Protein AF-A0A9P3PE35-F1 (afdb_monomer)

Secondary structure (DSSP, 8-state):
-HHHHHHHHHHHHHH---TT-SSHHHHHHHHHHHHHHHHT-----TT--HHHHHHHHHHHHHHHHHHHHHHHHHH--TT--PPPSS-HHHHHHHHHHHHHIIIIIIHHHHHHHHHHS-SSPPPTT------HHHHHHHHHHHHHHHHHHHHHH-TT-SSSPPP--HHHHHHHHHSHHHHHHHHHHHHT--HHHHHHH----TTHHHHHHHHHHHS-HHHHHHHHHHHHT-SSPPPHHHHHHHHHHHHHHHHSTTHHHHHHHHHHSS-----HHHHHHHHHHHHH---TTS-HHHHHHHHHHHHHHHHHTHHHHHHHHS--

Mean predicted aligned error: 8.65 Å

Sequence (320 aa):
MSELSAALSDGACLVESTSSAPDLQAVLVARLKRYYANLGSGEVAERASLEDIQLTTAREALSVVIRVQHIIGVEEKPGTDQPPLIGTRDLAELRTLLSIVFKWGVHPVFARVMLAWPEKPPLRGAPRFIDLTTTSEDYSLLSSMTSDLLHLVFPDGVQGRIPQTLITTTILEKHAIDLLKPSITLGWLPKTLVSSLGPVLDDARPLTMRFLNLLSPSHTITALGGILSSVPPPVAHVRKLCVSLLGQQLLRPQGVRGLCAAVFGQEQDETLVEKLQHVARVLMTVPANVKPEDYFANIIPKIMSLLSRGESETNKRVAA

Organism: Lyophyllum shimeji (NCBI:txid47721)

Foldseek 3Di:
DVQLVLLLVLLCLLVDAPPDDPDPQVRLQSSVVVSCVSVVDDDDDPPDDSLRSLQVSLVSLLVSLLSNLVVLLVVDDPDDPDDPPDDPVSLVSNLVSVVSNLPRHQVVLVVLLVVLDDLDDDDPDDDDPRPLPVNQVSLVRNLVSLVSLLCSQVVPALPGDGPPDSSNVSCLPPVVLSNLLSLLPQCQDDPVCCVRHHHRSVSSVSSSVSSLVPDDLLSSLLSLVCQCPDPVHDRPRSNLVSLLVLLVSCLPLCNLVSLLCNLVVDPDPDDPVVSVVVSVVSLPDHRPVDDPVRSCVRNVVSVVVVVVVVVPPVVVVVVD

Nearest PDB structures (foldseek):
  4qli-assembly1_A-2  TM=4.893E-01  e=2.665E-01  Homo sapiens
  6qds-assembly1_A-2  TM=4.463E-01  e=4.573E-01  Homo sapiens
  6byj-assembly1_A  TM=3.146E-01  e=1.759E-01  Homo sapiens
  5yqg-assembly1_B  TM=3.243E-01  e=3.873E-01  Mus musculus
  7zke-assembly1_E  TM=2.404E-01  e=7.527E-01  Thermochaetoides thermophila

In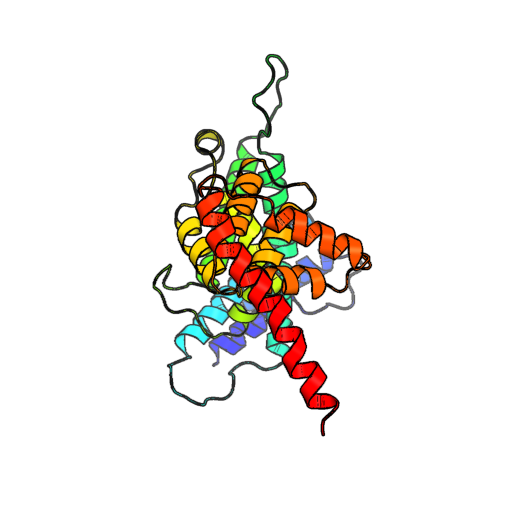terPro domains:
  IPR039600 TANGO6/Rtp1 [PTHR20959] (80-315)
  IPR057407 TANGO6, HEAT repeat [PF23565] (250-317)

Structure (mmCIF, N/CA/C/O backbone):
data_AF-A0A9P3PE35-F1
#
_entry.id   AF-A0A9P3PE35-F1
#
loop_
_atom_site.group_PDB
_atom_site.id
_atom_site.type_symbol
_atom_site.label_atom_id
_atom_site.label_alt_id
_atom_site.label_comp_id
_atom_site.label_asym_id
_atom_site.label_entity_id
_atom_site.label_seq_id
_atom_site.pdbx_PDB_ins_code
_atom_site.Cartn_x
_atom_site.Cartn_y
_atom_site.Cartn_z
_atom_site.occupancy
_atom_site.B_iso_or_equiv
_atom_site.auth_seq_id
_atom_site.auth_comp_id
_atom_site.auth_asym_id
_atom_site.auth_atom_id
_atom_site.pdbx_PDB_model_num
ATOM 1 N N . MET A 1 1 ? 5.528 -25.279 -13.215 1.00 65.75 1 MET A N 1
ATOM 2 C CA . MET A 1 1 ? 7.007 -25.162 -13.015 1.00 65.75 1 MET A CA 1
ATOM 3 C C . MET A 1 1 ? 7.768 -24.410 -14.121 1.00 65.75 1 MET A C 1
ATOM 5 O O . MET A 1 1 ? 8.415 -23.428 -13.779 1.00 65.75 1 MET A O 1
ATOM 9 N N . SER A 1 2 ? 7.740 -24.804 -15.407 1.00 82.38 2 SER A N 1
ATOM 10 C CA . SER A 1 2 ? 8.477 -24.072 -16.471 1.00 82.38 2 SER A CA 1
ATOM 11 C C . SER A 1 2 ? 8.000 -22.624 -16.640 1.00 82.38 2 SER A C 1
ATOM 13 O O . SER A 1 2 ? 8.816 -21.717 -16.770 1.00 82.38 2 SER A O 1
ATOM 15 N N . GLU A 1 3 ? 6.689 -22.398 -16.554 1.00 87.62 3 GLU A N 1
ATOM 16 C CA . GLU A 1 3 ? 6.079 -21.064 -16.644 1.00 87.62 3 GLU A CA 1
ATOM 17 C C . GLU A 1 3 ? 6.426 -20.169 -15.448 1.00 87.62 3 GLU A C 1
ATOM 19 O O . GLU A 1 3 ? 6.702 -18.986 -15.627 1.00 87.62 3 GLU A O 1
ATOM 24 N N . LEU A 1 4 ? 6.489 -20.734 -14.236 1.00 88.69 4 LEU A N 1
ATOM 25 C CA . LEU A 1 4 ? 6.918 -20.002 -13.039 1.00 88.69 4 LEU A CA 1
ATOM 26 C C . LEU A 1 4 ? 8.383 -19.569 -13.160 1.00 88.69 4 LEU A C 1
ATOM 28 O O . LEU A 1 4 ? 8.710 -18.417 -12.892 1.00 88.69 4 LEU A O 1
ATOM 32 N N . SER A 1 5 ? 9.255 -20.474 -13.614 1.00 89.69 5 SER A N 1
ATOM 33 C CA . SER A 1 5 ? 10.666 -20.157 -13.848 1.00 89.69 5 SER A CA 1
ATOM 34 C C . SER A 1 5 ? 10.841 -19.077 -14.915 1.00 89.69 5 SER A C 1
ATOM 36 O O . SER A 1 5 ? 11.712 -18.225 -14.763 1.00 89.69 5 SER A O 1
ATOM 38 N N . ALA A 1 6 ? 10.029 -19.095 -15.976 1.00 92.31 6 ALA A N 1
ATOM 39 C CA . ALA A 1 6 ? 10.037 -18.045 -16.990 1.00 92.31 6 ALA A CA 1
ATOM 40 C C . ALA A 1 6 ? 9.585 -16.701 -16.395 1.00 92.31 6 ALA A C 1
ATOM 42 O O . ALA A 1 6 ? 10.270 -15.696 -16.557 1.00 92.31 6 ALA A O 1
ATOM 43 N N . ALA A 1 7 ? 8.496 -16.695 -15.619 1.00 92.56 7 ALA A N 1
ATOM 44 C CA . ALA A 1 7 ? 7.986 -15.481 -14.992 1.00 92.56 7 ALA A CA 1
ATOM 45 C C . ALA A 1 7 ? 8.978 -14.846 -14.003 1.00 92.56 7 ALA A C 1
ATOM 47 O O . ALA A 1 7 ? 9.141 -13.627 -13.990 1.00 92.56 7 ALA A O 1
ATOM 48 N N . LEU A 1 8 ? 9.673 -15.665 -13.211 1.00 92.81 8 LEU A N 1
ATOM 49 C CA . LEU A 1 8 ? 10.736 -15.204 -12.315 1.00 92.81 8 LEU A CA 1
ATOM 50 C C . LEU A 1 8 ? 11.963 -14.715 -13.097 1.00 92.81 8 LEU A C 1
ATOM 52 O O . LEU A 1 8 ? 12.512 -13.668 -12.777 1.00 92.81 8 LEU A O 1
ATOM 56 N N . SER A 1 9 ? 12.359 -15.405 -14.170 1.00 93.12 9 SER A N 1
ATOM 57 C CA . SER A 1 9 ? 13.465 -14.953 -15.027 1.00 93.12 9 SER A CA 1
ATOM 58 C C . SER A 1 9 ? 13.186 -13.591 -15.676 1.00 93.12 9 SER A C 1
ATOM 60 O O . SER A 1 9 ? 14.104 -12.785 -15.850 1.00 93.12 9 SER A O 1
ATOM 62 N N . ASP A 1 10 ? 11.932 -13.319 -16.035 1.00 93.25 10 ASP A N 1
ATOM 63 C CA . ASP A 1 10 ? 11.518 -12.015 -16.551 1.00 93.25 10 ASP A CA 1
ATOM 64 C C . ASP A 1 10 ? 11.613 -10.936 -15.461 1.00 93.25 10 ASP A C 1
ATOM 66 O O . ASP A 1 10 ? 12.144 -9.850 -15.703 1.00 93.25 10 ASP A O 1
ATOM 70 N N . GLY A 1 11 ? 11.168 -11.247 -14.238 1.00 92.94 11 GLY A N 1
ATOM 71 C CA . GLY A 1 11 ? 11.326 -10.379 -13.068 1.00 92.94 11 GLY A CA 1
ATOM 72 C C . GLY A 1 11 ? 12.784 -10.020 -12.785 1.00 92.94 11 GLY A C 1
ATOM 73 O O . GLY A 1 11 ? 13.105 -8.846 -12.563 1.00 92.94 11 GLY A O 1
ATOM 74 N N . ALA A 1 12 ? 13.683 -10.997 -12.907 1.00 93.56 12 ALA A N 1
ATOM 75 C CA . ALA A 1 12 ? 15.097 -10.822 -12.610 1.00 93.56 12 ALA A CA 1
ATOM 76 C C . ALA A 1 12 ? 15.729 -9.786 -13.544 1.00 93.56 12 ALA A C 1
ATOM 78 O O . ALA A 1 12 ? 16.542 -8.966 -13.114 1.00 93.56 12 ALA A O 1
ATOM 79 N N . CYS A 1 13 ? 15.278 -9.730 -14.802 1.00 93.50 13 CYS A N 1
ATOM 80 C CA . CYS A 1 13 ? 15.737 -8.739 -15.775 1.00 93.50 13 CYS A CA 1
ATOM 81 C C . CYS A 1 13 ? 15.447 -7.294 -15.345 1.00 93.50 13 CYS A C 1
ATOM 83 O O . CYS A 1 13 ? 16.208 -6.393 -15.701 1.00 93.50 13 CYS A O 1
ATOM 85 N N . LEU A 1 14 ? 14.384 -7.068 -14.567 1.00 92.25 14 LEU A N 1
ATOM 86 C CA . LEU A 1 14 ? 13.994 -5.748 -14.065 1.00 92.25 14 LEU A CA 1
ATOM 87 C C . LEU A 1 14 ? 14.740 -5.352 -12.778 1.00 92.25 14 LEU A C 1
ATOM 89 O O . LEU A 1 14 ? 14.838 -4.163 -12.459 1.00 92.25 14 LEU A O 1
ATOM 93 N N . VAL A 1 15 ? 15.290 -6.324 -12.043 1.00 91.44 15 VAL A N 1
ATOM 94 C CA . VAL A 1 15 ? 15.949 -6.103 -10.744 1.00 91.44 15 VAL A CA 1
ATOM 95 C C . VAL A 1 15 ? 17.474 -6.118 -10.848 1.00 91.44 15 VAL A C 1
ATOM 97 O O . VAL A 1 15 ? 18.141 -5.336 -10.165 1.00 91.44 15 VAL A O 1
ATOM 100 N N . GLU A 1 16 ? 18.049 -6.967 -11.699 1.00 85.62 16 GLU A N 1
ATOM 101 C CA . GLU A 1 16 ? 19.493 -7.191 -11.758 1.00 85.62 16 GLU A CA 1
ATOM 102 C C . GLU A 1 16 ? 20.288 -5.920 -12.093 1.00 85.62 16 GLU A C 1
ATOM 104 O O . GLU A 1 16 ? 19.976 -5.141 -12.998 1.00 85.62 16 GLU A O 1
ATOM 109 N N . SER A 1 17 ? 21.353 -5.675 -11.331 1.00 73.81 17 SER A N 1
ATOM 110 C CA . SER A 1 17 ? 22.248 -4.536 -11.538 1.00 73.81 17 SER A CA 1
ATOM 111 C C . SER A 1 17 ? 23.195 -4.793 -12.705 1.00 73.81 17 SER A C 1
ATOM 113 O O . SER A 1 17 ? 24.051 -5.671 -12.642 1.00 73.81 17 SER A O 1
ATOM 115 N N . THR A 1 18 ? 23.095 -3.985 -13.760 1.00 67.00 18 THR A N 1
ATOM 116 C CA . THR A 1 18 ? 24.116 -3.925 -14.811 1.00 67.00 18 THR A CA 1
ATOM 117 C C . THR A 1 18 ? 25.248 -3.011 -14.344 1.00 67.00 18 THR A C 1
ATOM 119 O O . THR A 1 18 ? 25.078 -1.796 -14.265 1.00 67.00 18 THR A O 1
ATOM 122 N N . SER A 1 19 ? 26.400 -3.589 -14.007 1.00 57.88 19 SER A N 1
ATOM 123 C CA . SER A 1 19 ? 27.486 -2.962 -13.234 1.00 57.88 19 SER A CA 1
ATOM 124 C C . SER A 1 19 ? 28.330 -1.898 -13.961 1.00 57.88 19 SER A C 1
ATOM 126 O O . SER A 1 19 ? 29.471 -1.678 -13.570 1.00 57.88 19 SER A O 1
ATOM 128 N N . SER A 1 20 ? 27.838 -1.256 -15.025 1.00 63.56 20 SER A N 1
ATOM 129 C CA . SER A 1 20 ? 28.694 -0.406 -15.876 1.00 63.56 20 SER A CA 1
ATOM 130 C C . SER A 1 20 ? 28.048 0.875 -16.419 1.00 63.56 20 SER A C 1
ATOM 132 O O . SER A 1 20 ? 28.688 1.574 -17.203 1.00 63.56 20 SER A O 1
ATOM 134 N N . ALA A 1 21 ? 26.809 1.205 -16.050 1.00 71.94 21 ALA A N 1
ATOM 135 C CA . ALA A 1 21 ? 26.160 2.415 -16.557 1.00 71.94 21 ALA A CA 1
ATOM 136 C C . ALA A 1 21 ? 26.341 3.603 -15.585 1.00 71.94 21 ALA A C 1
ATOM 138 O O . ALA A 1 21 ? 26.159 3.423 -14.380 1.00 71.94 21 ALA A O 1
ATOM 139 N N . PRO A 1 22 ? 26.678 4.806 -16.088 1.00 77.88 22 PRO A N 1
ATOM 140 C CA . PRO A 1 22 ? 26.934 5.985 -15.256 1.00 77.88 22 PRO A CA 1
ATOM 141 C C . PRO A 1 22 ? 25.659 6.673 -14.737 1.00 77.88 22 PRO A C 1
ATOM 143 O O . PRO A 1 22 ? 25.753 7.503 -13.839 1.00 77.88 22 PRO A O 1
ATOM 146 N N . ASP A 1 23 ? 24.486 6.343 -15.289 1.00 88.44 23 ASP A N 1
ATOM 147 C CA . ASP A 1 23 ? 23.206 6.986 -14.975 1.00 88.44 23 ASP A CA 1
ATOM 148 C C . ASP A 1 23 ? 22.082 5.952 -14.773 1.00 88.44 23 ASP A C 1
ATOM 150 O O . ASP A 1 23 ? 22.016 4.932 -15.469 1.00 88.44 23 ASP A O 1
ATOM 154 N N . LEU A 1 24 ? 21.178 6.233 -13.829 1.00 89.44 24 LEU A N 1
ATOM 155 C CA . LEU A 1 24 ? 20.011 5.413 -13.500 1.00 89.44 24 LEU A CA 1
ATOM 156 C C . LEU A 1 24 ? 19.106 5.219 -14.719 1.00 89.44 24 LEU A C 1
ATOM 158 O O . LEU A 1 24 ? 18.609 4.114 -14.933 1.00 89.44 24 LEU A O 1
ATOM 162 N N . GLN A 1 25 ? 18.923 6.258 -15.538 1.00 91.00 25 GLN A N 1
ATOM 163 C CA . GLN A 1 25 ? 18.107 6.163 -16.747 1.00 91.00 25 GLN A CA 1
ATOM 164 C C . GLN A 1 25 ? 18.650 5.085 -17.695 1.00 91.00 25 GLN A C 1
ATOM 166 O O . GLN A 1 25 ? 17.902 4.219 -18.152 1.00 91.00 25 GLN A O 1
ATOM 171 N N . ALA A 1 26 ? 19.965 5.077 -17.927 1.00 89.62 26 ALA A N 1
ATOM 172 C CA . ALA A 1 26 ? 20.623 4.086 -18.773 1.00 89.62 26 ALA A CA 1
ATOM 173 C C . ALA A 1 26 ? 20.508 2.662 -18.201 1.00 89.62 26 ALA A C 1
ATOM 175 O O . ALA A 1 26 ? 20.268 1.719 -18.958 1.00 89.62 26 ALA A O 1
ATOM 176 N N . VAL A 1 27 ? 20.616 2.500 -16.873 1.00 91.81 27 VAL A N 1
ATOM 177 C CA . VAL A 1 27 ? 20.400 1.205 -16.199 1.00 91.81 27 VAL A CA 1
ATOM 178 C C . VAL A 1 27 ? 18.982 0.688 -16.449 1.00 91.81 27 VAL A C 1
ATOM 180 O O . VAL A 1 27 ? 18.808 -0.469 -16.829 1.00 91.81 27 VAL A O 1
ATOM 183 N N . LEU A 1 28 ? 17.962 1.528 -16.260 1.00 91.94 28 LEU A N 1
ATOM 184 C CA . LEU A 1 28 ? 16.565 1.119 -16.421 1.00 91.94 28 LEU A CA 1
ATOM 185 C C . LEU A 1 28 ? 16.215 0.799 -17.877 1.00 91.94 28 LEU A C 1
ATOM 187 O O . LEU A 1 28 ? 15.559 -0.206 -18.137 1.00 91.94 28 LEU A O 1
ATOM 191 N N . VAL A 1 29 ? 16.716 1.586 -18.833 1.00 92.94 29 VAL A N 1
ATOM 192 C CA . VAL A 1 29 ? 16.553 1.291 -20.265 1.00 92.94 29 VAL A CA 1
ATOM 193 C C . VAL A 1 29 ? 17.196 -0.049 -20.618 1.00 92.94 29 VAL A C 1
ATOM 195 O O . VAL A 1 29 ? 16.582 -0.849 -21.321 1.00 92.94 29 VAL A O 1
ATOM 198 N N . ALA A 1 30 ? 18.402 -0.333 -20.117 1.00 91.94 30 ALA A N 1
ATOM 199 C CA . ALA A 1 30 ? 19.071 -1.609 -20.364 1.00 91.94 30 ALA A CA 1
ATOM 200 C C . ALA A 1 30 ? 18.284 -2.800 -19.787 1.00 91.94 30 ALA A C 1
ATOM 202 O O . ALA A 1 30 ? 18.148 -3.828 -20.453 1.00 91.94 30 ALA A O 1
ATOM 203 N N . ARG A 1 31 ? 17.725 -2.647 -18.579 1.00 93.12 31 ARG A N 1
ATOM 204 C CA . ARG A 1 31 ? 16.860 -3.648 -17.933 1.00 93.12 31 ARG A CA 1
ATOM 205 C C . ARG A 1 31 ? 15.585 -3.909 -18.728 1.00 93.12 31 ARG A C 1
ATOM 207 O O . ARG A 1 31 ? 15.291 -5.061 -19.031 1.00 93.12 31 ARG A O 1
ATOM 214 N N . LEU A 1 32 ? 14.878 -2.853 -19.135 1.00 93.88 32 LEU A N 1
ATOM 215 C CA . LEU A 1 32 ? 13.667 -2.968 -19.953 1.00 93.88 32 LEU A CA 1
ATOM 216 C C . LEU A 1 32 ? 13.953 -3.589 -21.325 1.00 93.88 32 LEU A C 1
ATOM 218 O O . LEU A 1 32 ? 13.217 -4.471 -21.753 1.00 93.88 32 LEU A O 1
ATOM 222 N N . LYS A 1 33 ? 15.049 -3.199 -21.996 1.00 93.62 33 LYS A N 1
ATOM 223 C CA . LYS A 1 33 ? 15.456 -3.808 -23.275 1.00 93.62 33 LYS A CA 1
ATOM 224 C C . LYS A 1 33 ? 15.710 -5.312 -23.118 1.00 93.62 33 LYS A C 1
ATOM 226 O O . LYS A 1 33 ? 15.287 -6.084 -23.971 1.00 93.62 33 LYS A O 1
ATOM 231 N N . ARG A 1 34 ? 16.356 -5.742 -22.026 1.00 92.94 34 ARG A N 1
ATOM 232 C CA . ARG A 1 34 ? 16.564 -7.170 -21.725 1.00 92.94 34 ARG A CA 1
ATOM 233 C C . ARG A 1 34 ? 15.248 -7.894 -21.442 1.00 92.94 34 ARG A C 1
ATOM 235 O O . ARG A 1 34 ? 15.031 -8.974 -21.977 1.00 92.94 34 ARG A O 1
ATOM 242 N N . TYR A 1 35 ? 14.383 -7.293 -20.632 1.00 94.81 35 TYR A N 1
ATOM 243 C CA . TYR A 1 35 ? 13.064 -7.838 -20.320 1.00 94.81 35 TYR A CA 1
ATOM 244 C C . TYR A 1 35 ? 12.222 -8.047 -21.590 1.00 94.81 35 TYR A C 1
ATOM 246 O O . TYR A 1 35 ? 11.741 -9.152 -21.823 1.00 94.81 35 TYR A O 1
ATOM 254 N N . TYR A 1 36 ? 12.128 -7.047 -22.471 1.00 94.88 36 TYR A N 1
ATOM 255 C CA . TYR A 1 36 ? 11.387 -7.176 -23.731 1.00 94.88 36 TYR A CA 1
ATOM 256 C C . TYR A 1 36 ? 12.036 -8.145 -24.723 1.00 94.88 36 TYR A C 1
ATOM 258 O O . TYR A 1 36 ? 11.328 -8.854 -25.437 1.00 94.88 36 TYR A O 1
ATOM 266 N N . ALA A 1 37 ? 13.370 -8.242 -24.740 1.00 93.00 37 ALA A N 1
ATOM 267 C CA . ALA A 1 37 ? 14.062 -9.258 -25.529 1.00 93.00 37 ALA A CA 1
ATOM 268 C C . ALA A 1 37 ? 13.702 -10.682 -25.069 1.00 93.00 37 ALA A C 1
ATOM 270 O O . ALA A 1 37 ? 13.485 -11.550 -25.912 1.00 93.00 37 ALA A O 1
ATOM 271 N N . ASN A 1 38 ? 13.580 -10.909 -23.756 1.00 92.25 38 ASN A N 1
ATOM 272 C CA . ASN A 1 38 ? 13.145 -12.194 -23.205 1.00 92.25 38 ASN A CA 1
ATOM 273 C C . ASN A 1 38 ? 11.663 -12.480 -23.480 1.00 92.25 38 ASN A C 1
ATOM 275 O O . ASN A 1 38 ? 11.314 -13.605 -23.827 1.00 92.25 38 ASN A O 1
ATOM 279 N N . LEU A 1 39 ? 10.803 -11.463 -23.379 1.00 90.88 39 LEU A N 1
ATOM 280 C CA . LEU A 1 39 ? 9.370 -11.585 -23.662 1.00 90.88 39 LEU A CA 1
ATOM 281 C C . LEU A 1 39 ? 9.077 -11.756 -25.166 1.00 90.88 39 LEU A C 1
ATOM 283 O O . LEU A 1 39 ? 7.966 -12.123 -25.547 1.00 90.88 39 LEU A O 1
ATOM 287 N N . GLY A 1 40 ? 10.049 -11.446 -26.033 1.00 89.94 40 GLY A N 1
ATOM 288 C CA . GLY A 1 40 ? 9.886 -11.424 -27.488 1.00 89.94 40 GLY A CA 1
ATOM 289 C C . GLY A 1 40 ? 8.935 -10.327 -27.981 1.00 89.94 40 GLY A C 1
ATOM 290 O O . GLY A 1 40 ? 8.462 -10.388 -29.115 1.00 89.94 40 GLY A O 1
ATOM 291 N N . SER A 1 41 ? 8.611 -9.349 -27.132 1.00 87.50 41 SER A N 1
ATOM 292 C CA . SER A 1 41 ? 7.673 -8.269 -27.436 1.00 87.50 41 SER A CA 1
ATOM 293 C C . SER A 1 41 ? 7.951 -7.032 -26.582 1.00 87.50 41 SER A C 1
ATOM 295 O O . SER A 1 41 ? 8.380 -7.145 -25.435 1.00 87.50 41 SER A O 1
ATOM 297 N N . GLY A 1 42 ? 7.692 -5.855 -27.157 1.00 86.12 42 GLY A N 1
ATOM 298 C CA . GLY A 1 42 ? 7.876 -4.555 -26.513 1.00 86.12 42 GLY A CA 1
ATOM 299 C C . GLY A 1 42 ? 9.064 -3.766 -27.064 1.00 86.12 42 GLY A C 1
ATOM 300 O O . GLY A 1 42 ? 10.054 -4.321 -27.534 1.00 86.12 42 GLY A O 1
ATOM 301 N N . GLU A 1 43 ? 8.956 -2.442 -27.000 1.00 86.56 43 GLU A N 1
ATOM 302 C CA . GLU A 1 43 ? 10.018 -1.515 -27.383 1.00 86.56 43 GLU A CA 1
ATOM 303 C C . GLU A 1 43 ? 10.210 -0.476 -26.279 1.00 86.56 43 GLU A C 1
ATOM 305 O O . GLU A 1 43 ? 9.254 -0.012 -25.656 1.00 86.56 43 GLU A O 1
ATOM 310 N N . VAL A 1 44 ? 11.466 -0.102 -26.029 1.00 86.38 44 VAL A N 1
ATOM 311 C CA . VAL A 1 44 ? 11.793 0.986 -25.103 1.00 86.38 44 VAL A CA 1
ATOM 312 C C . VAL A 1 44 ? 12.011 2.250 -25.916 1.00 86.38 44 VAL A C 1
ATOM 314 O O . VAL A 1 44 ? 12.935 2.310 -26.726 1.00 86.38 44 VAL A O 1
ATOM 317 N N . ALA A 1 45 ? 11.195 3.274 -25.676 1.00 85.50 45 ALA A N 1
ATOM 318 C CA . ALA A 1 45 ? 11.376 4.570 -26.313 1.00 85.50 45 ALA A CA 1
ATOM 319 C C . ALA A 1 45 ? 12.720 5.194 -25.893 1.00 85.50 45 ALA A C 1
ATOM 321 O O . ALA A 1 45 ? 12.940 5.514 -24.726 1.00 85.50 45 ALA A O 1
ATOM 322 N N . GLU A 1 46 ? 13.621 5.406 -26.855 1.00 75.56 46 GLU A N 1
ATOM 323 C CA . GLU A 1 46 ? 14.987 5.885 -26.582 1.00 75.56 46 GLU A CA 1
ATOM 324 C C . GLU A 1 46 ? 15.052 7.341 -26.094 1.00 75.56 46 GLU A C 1
ATOM 326 O O . GLU A 1 46 ? 16.079 7.777 -25.583 1.00 75.56 46 GLU A O 1
ATOM 331 N N . ARG A 1 47 ? 13.954 8.097 -26.236 1.00 81.81 47 ARG A N 1
ATOM 332 C CA . ARG A 1 47 ? 13.833 9.507 -25.823 1.00 81.81 47 ARG A CA 1
ATOM 333 C C . ARG A 1 47 ? 12.847 9.732 -24.669 1.00 81.81 47 ARG A C 1
ATOM 335 O O . ARG A 1 47 ? 12.404 10.859 -24.472 1.00 81.81 47 ARG A O 1
ATOM 342 N N . ALA A 1 48 ? 12.474 8.682 -23.940 1.00 87.19 48 ALA A N 1
ATOM 343 C CA . ALA A 1 48 ? 11.576 8.799 -22.792 1.00 87.19 48 ALA A CA 1
ATOM 344 C C . ALA A 1 48 ? 12.255 9.512 -21.611 1.00 87.19 48 ALA A C 1
ATOM 346 O O . ALA A 1 48 ? 13.467 9.380 -21.416 1.00 87.19 48 ALA A O 1
ATOM 347 N N . SER A 1 49 ? 11.481 10.256 -20.816 1.00 92.62 49 SER A N 1
ATOM 348 C CA . SER A 1 49 ? 11.993 10.861 -19.584 1.00 92.62 49 SER A CA 1
ATOM 349 C C . SER A 1 49 ? 12.310 9.785 -18.535 1.00 92.62 49 SER A C 1
ATOM 351 O O . SER A 1 49 ? 11.843 8.646 -18.626 1.00 92.62 49 SER A O 1
ATOM 353 N N . LEU A 1 50 ? 13.100 10.128 -17.512 1.00 92.94 50 LEU A N 1
ATOM 354 C CA . LEU A 1 50 ? 13.372 9.204 -16.405 1.00 92.94 50 LEU A CA 1
ATOM 355 C C . LEU A 1 50 ? 12.075 8.754 -15.711 1.00 92.94 50 LEU A C 1
ATOM 357 O O . LEU A 1 50 ? 11.955 7.580 -15.366 1.00 92.94 50 LEU A O 1
ATOM 361 N N . GLU A 1 51 ? 11.110 9.660 -15.539 1.00 91.75 51 GLU A N 1
ATOM 362 C CA . GLU A 1 51 ? 9.816 9.356 -14.918 1.00 91.75 51 GLU A CA 1
ATOM 363 C C . GLU A 1 51 ? 9.008 8.361 -15.760 1.00 91.75 51 GLU A C 1
ATOM 365 O O . GLU A 1 51 ? 8.474 7.395 -15.216 1.00 91.75 51 GLU A O 1
ATOM 370 N N . ASP A 1 52 ? 8.989 8.526 -17.086 1.00 92.31 52 ASP A N 1
ATOM 371 C CA . ASP A 1 52 ? 8.304 7.601 -17.999 1.00 92.31 52 ASP A CA 1
ATOM 372 C C . ASP A 1 52 ? 8.938 6.206 -17.967 1.00 92.31 52 ASP A C 1
ATOM 374 O O . ASP A 1 52 ? 8.244 5.186 -17.962 1.00 92.31 52 ASP A O 1
ATOM 378 N N . ILE A 1 53 ? 10.272 6.145 -17.912 1.00 94.38 53 ILE A N 1
ATOM 379 C CA . ILE A 1 53 ? 11.024 4.888 -17.833 1.00 94.38 53 ILE A CA 1
ATOM 380 C C . ILE A 1 53 ? 10.777 4.197 -16.486 1.00 94.38 53 ILE A C 1
ATOM 382 O O . ILE A 1 53 ? 10.565 2.982 -16.447 1.00 94.38 53 ILE A O 1
ATOM 386 N N . GLN A 1 54 ? 10.767 4.949 -15.384 1.00 95.31 54 GLN A N 1
ATOM 387 C CA . GLN A 1 54 ? 10.438 4.439 -14.050 1.00 95.31 54 GLN A CA 1
ATOM 388 C C . GLN A 1 54 ? 9.008 3.896 -13.993 1.00 95.31 54 GLN A C 1
ATOM 390 O O . GLN A 1 54 ? 8.798 2.781 -13.510 1.00 95.31 54 GLN A O 1
ATOM 395 N N . LEU A 1 55 ? 8.045 4.637 -14.542 1.00 95.81 55 LEU A N 1
ATOM 396 C CA . LEU A 1 55 ? 6.644 4.236 -14.595 1.00 95.81 55 LEU A CA 1
ATOM 397 C C . LEU A 1 55 ? 6.445 2.987 -15.458 1.00 95.81 55 LEU A C 1
ATOM 399 O O . LEU A 1 55 ? 5.754 2.057 -15.047 1.00 95.81 55 LEU A O 1
ATOM 403 N N . THR A 1 56 ? 7.097 2.925 -16.620 1.00 95.62 56 THR A N 1
ATOM 404 C CA . THR A 1 56 ? 7.080 1.737 -17.487 1.00 95.62 56 THR A CA 1
ATOM 405 C C . THR A 1 56 ? 7.667 0.533 -16.752 1.00 95.62 56 THR A C 1
ATOM 407 O O . THR A 1 56 ? 7.038 -0.519 -16.692 1.00 95.62 56 THR A O 1
ATOM 410 N N . THR A 1 57 ? 8.812 0.705 -16.085 1.00 96.19 57 THR A N 1
ATOM 411 C CA . THR A 1 57 ? 9.429 -0.352 -15.265 1.00 96.19 57 THR A CA 1
ATOM 412 C C . THR A 1 57 ? 8.489 -0.832 -14.156 1.00 96.19 57 THR A C 1
ATOM 414 O O . THR A 1 57 ? 8.387 -2.032 -13.915 1.00 96.19 57 THR A O 1
ATOM 417 N N . ALA A 1 58 ? 7.764 0.079 -13.500 1.00 97.38 58 ALA A N 1
ATOM 418 C CA . ALA A 1 58 ? 6.785 -0.268 -12.474 1.00 97.38 58 ALA A CA 1
ATOM 419 C C . ALA A 1 58 ? 5.586 -1.053 -13.028 1.00 97.38 58 ALA A C 1
ATOM 421 O O . ALA A 1 58 ? 5.113 -1.979 -12.371 1.00 97.38 58 ALA A O 1
ATOM 422 N N . ARG A 1 59 ? 5.108 -0.722 -14.232 1.00 96.94 59 ARG A N 1
ATOM 423 C CA . ARG A 1 59 ? 4.011 -1.449 -14.893 1.00 96.94 59 ARG A CA 1
ATOM 424 C C . ARG A 1 59 ? 4.417 -2.863 -15.296 1.00 96.94 59 ARG A C 1
ATOM 426 O O . ARG A 1 59 ? 3.665 -3.806 -15.048 1.00 96.94 59 ARG A O 1
ATOM 433 N N . GLU A 1 60 ? 5.614 -3.020 -15.849 1.00 96.56 60 GLU A N 1
ATOM 434 C CA . GLU A 1 60 ? 6.140 -4.344 -16.187 1.00 96.56 60 GLU A CA 1
ATOM 435 C C . GLU A 1 60 ? 6.406 -5.174 -14.925 1.00 96.56 60 GLU A C 1
ATOM 437 O O . GLU A 1 60 ? 6.023 -6.341 -14.857 1.00 96.56 60 GLU A O 1
ATOM 442 N N . ALA A 1 61 ? 6.942 -4.559 -13.864 1.00 97.44 61 ALA A N 1
ATOM 443 C CA . ALA A 1 61 ? 7.108 -5.220 -12.569 1.00 97.44 61 ALA A CA 1
ATOM 444 C C . ALA A 1 61 ? 5.767 -5.694 -11.980 1.00 97.44 61 ALA A C 1
ATOM 446 O O . ALA A 1 61 ? 5.682 -6.816 -11.479 1.00 97.44 61 ALA A O 1
ATOM 447 N N . LEU A 1 62 ? 4.708 -4.879 -12.067 1.00 97.44 62 LEU A N 1
ATOM 448 C CA . LEU A 1 62 ? 3.365 -5.267 -11.627 1.00 97.44 62 LEU A CA 1
ATOM 449 C C . LEU A 1 62 ? 2.834 -6.449 -12.448 1.00 97.44 62 LEU A C 1
ATOM 451 O O . LEU A 1 62 ? 2.329 -7.410 -11.871 1.00 97.44 62 LEU A O 1
ATOM 455 N N . SER A 1 63 ? 3.016 -6.422 -13.768 1.00 96.56 63 SER A N 1
ATOM 456 C CA . SER A 1 63 ? 2.590 -7.501 -14.670 1.00 96.56 63 SER A CA 1
ATOM 457 C C . SER A 1 63 ? 3.280 -8.830 -14.343 1.00 96.56 63 SER A C 1
ATOM 459 O O . SER A 1 63 ? 2.623 -9.871 -14.276 1.00 96.56 63 SER A O 1
ATOM 461 N N . VAL A 1 64 ? 4.587 -8.799 -14.053 1.00 96.31 64 VAL A N 1
ATOM 462 C CA . VAL A 1 64 ? 5.337 -9.975 -13.582 1.00 96.31 64 VAL A CA 1
ATOM 463 C C . VAL A 1 64 ? 4.768 -10.494 -12.261 1.00 96.31 64 VAL A C 1
ATOM 465 O O . VAL A 1 64 ? 4.486 -11.686 -12.147 1.00 96.31 64 VAL A O 1
ATOM 468 N N . VAL A 1 65 ? 4.557 -9.619 -11.273 1.00 96.19 65 VAL A N 1
ATOM 469 C CA . VAL A 1 65 ? 4.033 -10.012 -9.954 1.00 96.19 65 VAL A CA 1
ATOM 470 C C . VAL A 1 65 ? 2.631 -10.623 -10.063 1.00 96.19 65 VAL A C 1
ATOM 472 O O . VAL A 1 65 ? 2.367 -11.637 -9.418 1.00 96.19 65 VAL A O 1
ATOM 475 N N . ILE A 1 66 ? 1.756 -10.068 -10.907 1.00 95.06 66 ILE A N 1
ATOM 476 C CA . ILE A 1 66 ? 0.420 -10.623 -11.182 1.00 95.06 66 ILE A CA 1
ATOM 477 C C . ILE A 1 66 ? 0.531 -12.021 -11.787 1.00 95.06 66 ILE A C 1
ATOM 479 O O . ILE A 1 66 ? -0.123 -12.949 -11.311 1.00 95.06 66 ILE A O 1
ATOM 483 N N . ARG A 1 67 ? 1.383 -12.194 -12.803 1.00 93.94 67 ARG A N 1
AT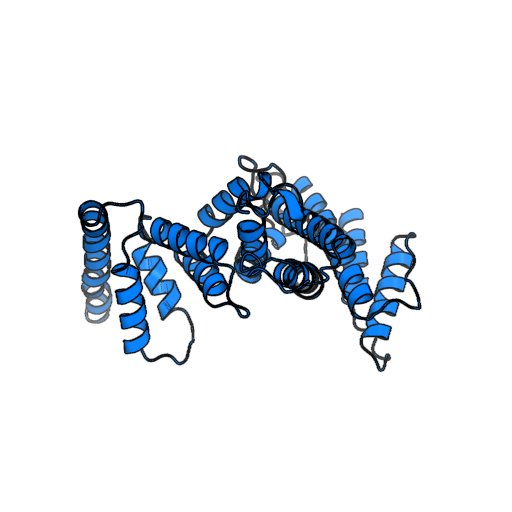OM 484 C CA . ARG A 1 67 ? 1.583 -13.490 -13.460 1.00 93.94 67 ARG A CA 1
ATOM 485 C C . ARG A 1 67 ? 2.112 -14.538 -12.482 1.00 93.94 67 ARG A C 1
ATOM 487 O O . ARG A 1 67 ? 1.582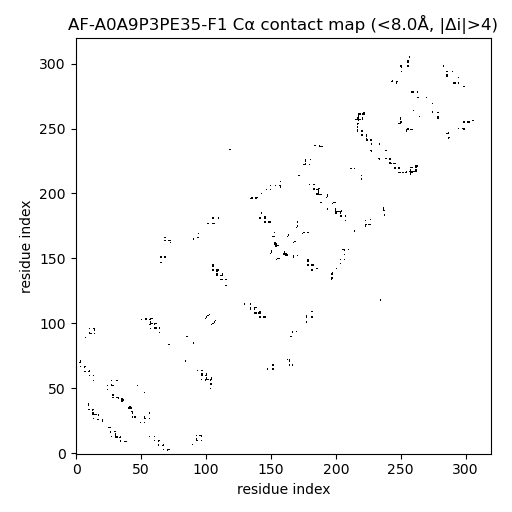 -15.644 -12.436 1.00 93.94 67 ARG A O 1
ATOM 494 N N . VAL A 1 68 ? 3.103 -14.183 -11.663 1.00 93.38 68 VAL A N 1
ATOM 495 C CA . VAL A 1 68 ? 3.653 -15.074 -10.630 1.00 93.38 68 VAL A CA 1
ATOM 496 C C . VAL A 1 68 ? 2.577 -15.450 -9.606 1.00 93.38 68 VAL A C 1
ATOM 498 O O . VAL A 1 68 ? 2.382 -16.634 -9.344 1.00 93.38 68 VAL A O 1
ATOM 501 N N . GLN A 1 69 ? 1.829 -14.473 -9.079 1.00 90.94 69 GLN A N 1
ATOM 502 C CA . GLN A 1 69 ? 0.734 -14.716 -8.133 1.00 90.94 69 GLN A CA 1
ATOM 503 C C . GLN A 1 69 ? -0.339 -15.637 -8.722 1.00 90.94 69 GLN A C 1
ATOM 505 O O . GLN A 1 69 ? -0.827 -16.523 -8.025 1.00 90.94 69 GLN A O 1
ATOM 510 N N . HIS A 1 70 ? -0.701 -15.447 -9.992 1.00 90.12 70 HIS A N 1
ATOM 511 C CA . HIS A 1 70 ? -1.687 -16.280 -10.670 1.00 90.12 70 HIS A CA 1
ATOM 512 C C . HIS A 1 70 ? -1.216 -17.735 -10.785 1.00 90.12 70 HIS A C 1
ATOM 514 O O . HIS A 1 70 ? -1.962 -18.642 -10.425 1.00 90.12 70 HIS A O 1
ATOM 520 N N . ILE A 1 71 ? 0.033 -17.960 -11.209 1.00 89.19 71 ILE A N 1
ATOM 521 C CA . ILE A 1 71 ? 0.604 -19.311 -11.331 1.00 89.19 71 ILE A CA 1
ATOM 522 C C . ILE A 1 71 ? 0.622 -20.014 -9.965 1.00 89.19 71 ILE A C 1
ATOM 524 O O . ILE A 1 71 ? 0.154 -21.144 -9.851 1.00 89.19 71 ILE A O 1
ATOM 528 N N . ILE A 1 72 ? 1.084 -19.327 -8.913 1.00 86.12 72 ILE A N 1
ATOM 529 C CA . ILE A 1 72 ? 1.128 -19.890 -7.553 1.00 86.12 72 ILE A CA 1
ATOM 530 C C . ILE A 1 72 ? -0.288 -20.165 -7.029 1.00 86.12 72 ILE A C 1
ATOM 532 O O . ILE A 1 72 ? -0.551 -21.232 -6.479 1.00 86.12 72 ILE A O 1
ATOM 536 N N . GLY A 1 73 ? -1.213 -19.221 -7.218 1.00 78.06 73 GLY A N 1
ATOM 537 C CA . GLY A 1 73 ? -2.590 -19.331 -6.735 1.00 78.06 73 GLY A CA 1
ATOM 538 C C . GLY A 1 73 ? -3.394 -20.450 -7.404 1.00 78.06 73 GLY A C 1
ATOM 539 O O . GLY A 1 73 ? -4.325 -20.970 -6.793 1.00 78.06 73 GLY A O 1
ATOM 540 N N . VAL A 1 74 ? -3.036 -20.844 -8.630 1.00 71.44 74 VAL A N 1
ATOM 541 C CA . VAL A 1 74 ? -3.627 -21.996 -9.333 1.00 71.44 74 VAL A CA 1
ATOM 542 C C . VAL A 1 74 ? -3.007 -23.323 -8.870 1.00 71.44 74 VAL A C 1
ATOM 544 O O . VAL A 1 74 ? -3.711 -24.334 -8.800 1.00 71.44 74 VAL A O 1
ATOM 547 N N . GLU A 1 75 ? -1.710 -23.340 -8.545 1.00 62.16 75 GLU A N 1
ATOM 548 C CA . GLU A 1 75 ? -0.986 -24.550 -8.125 1.00 62.16 75 GLU A CA 1
ATOM 549 C C . GLU A 1 75 ? -1.225 -24.918 -6.638 1.00 62.16 75 GLU A C 1
ATOM 551 O O . GLU A 1 75 ? -1.216 -26.105 -6.297 1.00 62.16 75 GLU A O 1
ATOM 556 N N . GLU A 1 76 ? -1.528 -23.955 -5.756 1.00 62.06 76 GLU A N 1
ATOM 557 C CA . GLU A 1 76 ? -1.857 -24.204 -4.340 1.00 62.06 76 GLU A CA 1
ATOM 558 C C . GLU A 1 76 ? -3.260 -24.828 -4.158 1.00 62.06 76 GLU A C 1
ATOM 560 O O . GLU A 1 76 ? -4.246 -24.168 -3.820 1.00 62.06 76 GLU A O 1
ATOM 565 N N . LYS A 1 77 ? -3.371 -26.153 -4.322 1.00 55.66 77 LYS A N 1
ATOM 566 C CA . LYS A 1 77 ? -4.533 -26.898 -3.810 1.00 55.66 77 LYS A CA 1
ATOM 567 C C . LYS A 1 77 ? -4.458 -26.986 -2.277 1.00 55.66 77 LYS A C 1
ATOM 569 O O . LYS A 1 77 ? -3.429 -27.393 -1.739 1.00 55.66 77 LYS A O 1
ATOM 574 N N . PRO A 1 78 ? -5.541 -26.672 -1.543 1.00 49.62 78 PRO A N 1
ATOM 575 C CA . PRO A 1 78 ? -5.531 -26.752 -0.087 1.00 49.62 78 PRO A CA 1
ATOM 576 C C . PRO A 1 78 ? -5.348 -28.208 0.370 1.00 49.62 78 PRO A C 1
ATOM 578 O O . PRO A 1 78 ? -6.183 -29.058 0.061 1.00 49.62 78 PRO A O 1
ATOM 581 N N . GLY A 1 79 ? -4.276 -28.481 1.123 1.00 54.88 79 GLY A N 1
ATOM 582 C CA . GLY A 1 79 ? -4.053 -29.762 1.810 1.00 54.88 79 GLY A CA 1
ATOM 583 C C . GLY A 1 79 ? -2.811 -30.557 1.399 1.00 54.88 79 GLY A C 1
ATOM 584 O O . GLY A 1 79 ? -2.614 -31.651 1.919 1.00 54.88 79 GLY A O 1
ATOM 585 N N . THR A 1 80 ? -1.969 -30.052 0.497 1.00 53.03 80 THR A N 1
ATOM 586 C CA . THR A 1 80 ? -0.678 -30.684 0.191 1.00 53.03 80 THR A CA 1
ATOM 587 C C . THR A 1 80 ? 0.456 -30.001 0.954 1.00 53.03 80 THR A C 1
ATOM 589 O O . THR A 1 80 ? 0.739 -28.837 0.685 1.00 53.03 80 THR A O 1
ATOM 592 N N . ASP A 1 81 ? 1.126 -30.738 1.852 1.00 52.38 81 ASP A N 1
ATOM 593 C CA . ASP A 1 81 ? 2.405 -30.391 2.513 1.00 52.38 81 ASP A CA 1
ATOM 594 C C . ASP A 1 81 ? 3.566 -30.335 1.495 1.00 52.38 81 ASP A C 1
ATOM 596 O O . ASP A 1 81 ? 4.606 -30.980 1.646 1.00 52.38 81 ASP A O 1
ATOM 600 N N . GLN A 1 82 ? 3.380 -29.625 0.383 1.00 56.66 82 GLN A N 1
ATOM 601 C CA . GLN A 1 82 ? 4.460 -29.392 -0.560 1.00 56.66 82 GLN A CA 1
ATOM 602 C C . GLN A 1 82 ? 5.327 -28.235 -0.060 1.00 56.66 82 GLN A C 1
ATOM 604 O O . GLN A 1 82 ? 4.799 -27.227 0.419 1.00 56.66 82 GLN A O 1
ATOM 609 N N . PRO A 1 83 ? 6.663 -28.371 -0.146 1.00 58.75 83 PRO A N 1
ATOM 610 C CA . PRO A 1 83 ? 7.561 -27.281 0.188 1.00 58.75 83 PRO A CA 1
ATOM 611 C C . PRO A 1 83 ? 7.251 -26.066 -0.699 1.00 58.75 83 PRO A C 1
ATOM 613 O O . PRO A 1 83 ? 6.811 -26.242 -1.839 1.00 58.75 83 PRO A O 1
ATOM 616 N N . PRO A 1 84 ? 7.482 -24.839 -0.202 1.00 63.81 84 PRO A N 1
ATOM 617 C CA . PRO A 1 84 ? 7.213 -23.632 -0.969 1.00 63.81 84 PRO A CA 1
ATOM 618 C C . PRO A 1 84 ? 7.939 -23.697 -2.316 1.00 63.81 84 PRO A C 1
ATOM 620 O O . PRO A 1 84 ? 9.146 -23.923 -2.368 1.00 63.81 84 PRO A O 1
ATOM 623 N N . LEU A 1 85 ? 7.195 -23.468 -3.402 1.00 71.88 85 LEU A N 1
ATOM 624 C CA . LEU A 1 85 ? 7.679 -23.517 -4.791 1.00 71.88 85 LEU A CA 1
ATOM 625 C C . LEU A 1 85 ? 8.734 -22.439 -5.118 1.00 71.88 85 LEU A C 1
ATOM 627 O O . LEU A 1 85 ? 9.229 -22.380 -6.239 1.00 71.88 85 LEU A O 1
ATOM 631 N N . ILE A 1 86 ? 9.058 -21.570 -4.155 1.00 79.88 86 ILE A N 1
ATOM 632 C CA . ILE A 1 86 ? 9.809 -20.329 -4.336 1.00 79.88 86 ILE A CA 1
ATOM 633 C C . ILE A 1 86 ? 10.977 -20.292 -3.353 1.00 79.88 86 ILE A C 1
ATOM 635 O O . ILE A 1 86 ? 10.790 -20.438 -2.140 1.00 79.88 86 ILE A O 1
ATOM 639 N N . GLY A 1 87 ? 12.184 -20.056 -3.870 1.00 84.69 87 GLY A N 1
ATOM 640 C CA . GLY A 1 87 ? 13.388 -19.922 -3.059 1.00 84.69 87 GLY A CA 1
ATOM 641 C C . GLY A 1 87 ? 13.481 -18.571 -2.345 1.00 84.69 87 GLY A C 1
ATOM 642 O O . GLY A 1 87 ? 12.831 -17.589 -2.699 1.00 84.69 87 GLY A O 1
ATOM 643 N N . THR A 1 88 ? 14.360 -18.467 -1.347 1.00 86.25 88 THR A N 1
ATOM 644 C CA . THR A 1 88 ? 14.594 -17.207 -0.612 1.00 86.25 88 THR A CA 1
ATOM 645 C C . THR A 1 88 ? 15.072 -16.059 -1.509 1.00 86.25 88 THR A C 1
ATOM 647 O O . THR A 1 88 ? 14.725 -14.905 -1.252 1.00 86.25 88 THR A O 1
ATOM 650 N N . ARG A 1 89 ? 15.831 -16.372 -2.569 1.00 88.25 89 ARG A N 1
ATOM 651 C CA . ARG A 1 89 ? 16.276 -15.416 -3.594 1.00 88.25 89 ARG A CA 1
ATOM 652 C C . ARG A 1 89 ? 15.088 -14.821 -4.348 1.00 88.25 89 ARG A C 1
ATOM 654 O O . ARG A 1 89 ? 14.946 -13.602 -4.378 1.00 88.25 89 ARG A O 1
ATOM 661 N N . ASP A 1 90 ? 14.223 -15.674 -4.878 1.00 90.31 90 ASP A N 1
ATOM 662 C CA . ASP A 1 90 ? 13.043 -15.272 -5.647 1.00 90.31 90 ASP A CA 1
ATOM 663 C C . ASP A 1 90 ? 12.093 -14.421 -4.786 1.00 90.31 90 ASP A C 1
ATOM 665 O O . ASP A 1 90 ? 11.506 -13.446 -5.245 1.00 90.31 90 ASP A O 1
ATOM 669 N N . LEU A 1 91 ? 12.001 -14.709 -3.482 1.00 87.94 91 LEU A N 1
ATOM 670 C CA . LEU A 1 91 ? 11.236 -13.882 -2.543 1.00 87.94 91 LEU A CA 1
ATOM 671 C C . LEU A 1 91 ? 11.821 -12.485 -2.346 1.00 87.94 91 LEU A C 1
ATOM 673 O O . LEU A 1 91 ? 11.073 -11.514 -2.213 1.00 87.94 91 LEU A O 1
ATOM 677 N N . ALA A 1 92 ? 13.146 -12.366 -2.264 1.00 91.56 92 ALA A N 1
ATOM 678 C CA . ALA A 1 92 ? 13.801 -11.063 -2.191 1.00 91.56 92 ALA A CA 1
ATOM 679 C C . ALA A 1 92 ? 13.567 -10.261 -3.479 1.00 91.56 92 ALA A C 1
ATOM 681 O O . ALA A 1 92 ? 13.337 -9.051 -3.427 1.00 91.56 92 ALA A O 1
ATOM 682 N N . GLU A 1 93 ? 13.556 -10.947 -4.617 1.00 93.81 93 GLU A N 1
ATOM 683 C CA . GLU A 1 93 ? 13.249 -10.362 -5.913 1.00 93.81 93 GLU A CA 1
ATOM 684 C C . GLU A 1 93 ? 11.801 -9.863 -5.995 1.00 93.81 93 GLU A C 1
ATOM 686 O O . GLU A 1 93 ? 11.586 -8.680 -6.250 1.00 93.81 93 GLU A O 1
ATOM 691 N N . LEU A 1 94 ? 10.808 -10.694 -5.655 1.00 94.50 94 LEU A N 1
ATOM 692 C CA . LEU A 1 94 ? 9.390 -10.305 -5.642 1.00 94.50 94 LEU A CA 1
ATOM 693 C C . LEU A 1 94 ? 9.115 -9.118 -4.707 1.00 94.50 94 LEU A C 1
ATOM 695 O O . LEU A 1 94 ? 8.349 -8.215 -5.044 1.00 94.50 94 LEU A O 1
ATOM 699 N N . ARG A 1 95 ? 9.781 -9.063 -3.548 1.00 94.69 95 ARG A N 1
ATOM 700 C CA . ARG A 1 95 ? 9.716 -7.905 -2.636 1.00 94.69 95 ARG A CA 1
ATOM 701 C C . ARG A 1 95 ? 10.293 -6.640 -3.266 1.00 94.69 95 ARG A C 1
ATOM 703 O O . ARG A 1 95 ? 9.782 -5.543 -3.029 1.00 94.69 95 ARG A O 1
ATOM 710 N N . THR A 1 96 ? 11.353 -6.788 -4.053 1.00 95.88 96 THR A N 1
ATOM 711 C CA . THR A 1 96 ? 11.983 -5.678 -4.771 1.00 95.88 96 THR A CA 1
ATOM 712 C C . THR A 1 96 ? 11.083 -5.196 -5.907 1.00 95.88 96 THR A C 1
ATOM 714 O O . THR A 1 96 ? 10.875 -3.991 -6.026 1.00 95.88 96 THR A O 1
ATOM 717 N N . LEU A 1 97 ? 10.465 -6.106 -6.666 1.00 96.50 97 LEU A N 1
ATOM 718 C CA . LEU A 1 97 ? 9.468 -5.772 -7.688 1.00 96.50 97 LEU A CA 1
ATOM 719 C C . LEU A 1 97 ? 8.271 -5.034 -7.079 1.00 96.50 97 LEU A C 1
ATOM 721 O O . LEU A 1 97 ? 7.933 -3.954 -7.550 1.00 96.50 97 LEU A O 1
ATOM 725 N N . LEU A 1 98 ? 7.693 -5.526 -5.978 1.00 97.12 98 LEU A N 1
ATOM 726 C CA . LEU A 1 98 ? 6.625 -4.813 -5.260 1.00 97.12 98 LEU A CA 1
ATOM 727 C C . LEU A 1 98 ? 7.066 -3.412 -4.813 1.00 97.12 98 LEU A C 1
ATOM 729 O O . LEU A 1 98 ? 6.330 -2.441 -4.980 1.00 97.12 98 LEU A O 1
ATOM 733 N N . SER A 1 99 ? 8.293 -3.282 -4.303 1.00 97.00 99 SER A N 1
ATOM 734 C CA . SER A 1 99 ? 8.843 -1.979 -3.920 1.00 97.00 99 SER A CA 1
ATOM 735 C C . SER A 1 99 ? 8.967 -1.029 -5.115 1.00 97.00 99 SER A C 1
ATOM 737 O O . SER A 1 99 ? 8.698 0.161 -4.965 1.00 97.00 99 SER A O 1
ATOM 739 N N . ILE A 1 100 ? 9.344 -1.540 -6.291 1.00 96.75 100 ILE A N 1
ATOM 740 C CA . ILE A 1 100 ? 9.384 -0.781 -7.548 1.00 96.75 100 ILE A CA 1
ATOM 741 C C . ILE A 1 100 ? 7.969 -0.340 -7.948 1.00 96.75 100 ILE A C 1
ATOM 743 O O . ILE A 1 100 ? 7.763 0.842 -8.220 1.00 96.75 100 ILE A O 1
ATOM 747 N N . VAL A 1 101 ? 6.983 -1.245 -7.909 1.00 97.94 101 VAL A N 1
ATOM 748 C CA . VAL A 1 101 ? 5.580 -0.940 -8.244 1.00 97.94 101 VAL A CA 1
ATOM 749 C C . VAL A 1 101 ? 5.054 0.230 -7.415 1.00 97.94 101 VAL A C 1
ATOM 751 O O . VAL A 1 101 ? 4.499 1.181 -7.969 1.00 97.94 101 VAL A O 1
ATOM 754 N N . PHE A 1 102 ? 5.254 0.202 -6.095 1.00 97.31 102 PHE A N 1
ATOM 755 C CA . PHE A 1 102 ? 4.772 1.279 -5.233 1.00 97.31 102 PHE A CA 1
ATOM 756 C C . PHE A 1 102 ? 5.576 2.572 -5.401 1.00 97.31 102 PHE A C 1
ATOM 758 O O . PHE A 1 102 ? 4.976 3.628 -5.591 1.00 97.31 102 PHE A O 1
ATOM 765 N N . LYS A 1 103 ? 6.915 2.509 -5.380 1.00 96.38 103 LYS A N 1
ATOM 766 C CA . LYS A 1 103 ? 7.767 3.712 -5.382 1.00 96.38 103 LYS A CA 1
ATOM 767 C C . LYS A 1 103 ? 7.814 4.435 -6.724 1.00 96.38 103 LYS A C 1
ATOM 769 O O . LYS A 1 103 ? 7.934 5.655 -6.733 1.00 96.38 103 LYS A O 1
ATOM 774 N N . TRP A 1 104 ? 7.774 3.705 -7.835 1.00 96.38 104 TRP A N 1
ATOM 775 C CA . TRP A 1 104 ? 7.917 4.269 -9.183 1.00 96.38 104 TRP A CA 1
ATOM 776 C C . TRP A 1 104 ? 6.601 4.305 -9.963 1.00 96.38 104 TRP A C 1
ATOM 778 O O . TRP A 1 104 ? 6.481 5.075 -10.909 1.00 96.38 104 TRP A O 1
ATOM 788 N N . GLY A 1 105 ? 5.606 3.513 -9.558 1.00 96.12 105 GLY A N 1
ATOM 789 C CA . GLY A 1 105 ? 4.288 3.480 -10.188 1.00 96.12 105 GLY A CA 1
ATOM 790 C C . GLY A 1 105 ? 3.227 4.194 -9.363 1.00 96.12 105 GLY A C 1
ATOM 791 O O . GLY A 1 105 ? 2.816 5.306 -9.681 1.00 96.12 105 GLY A O 1
ATOM 792 N N . VAL A 1 106 ? 2.787 3.564 -8.274 1.00 96.69 106 VAL A N 1
ATOM 793 C CA . VAL A 1 106 ? 1.634 4.042 -7.496 1.00 96.69 106 VAL A CA 1
ATOM 794 C C . VAL A 1 106 ? 1.890 5.417 -6.882 1.00 96.69 106 VAL A C 1
ATOM 796 O O . VAL A 1 106 ? 1.058 6.304 -7.032 1.00 96.69 106 VAL A O 1
ATOM 799 N N . HIS A 1 107 ? 3.020 5.624 -6.197 1.00 95.38 107 HIS A N 1
ATOM 800 C CA . HIS A 1 107 ? 3.289 6.878 -5.481 1.00 95.38 107 HIS A CA 1
ATOM 801 C C . HIS A 1 107 ? 3.388 8.098 -6.408 1.00 95.38 107 HIS A C 1
ATOM 803 O O . HIS A 1 107 ? 2.706 9.082 -6.111 1.00 95.38 107 HIS A O 1
ATOM 809 N N . PRO A 1 108 ? 4.163 8.081 -7.514 1.00 94.25 108 PRO A N 1
ATOM 810 C CA . PRO A 1 108 ? 4.265 9.244 -8.393 1.00 94.25 108 PRO A CA 1
ATOM 811 C C . PRO A 1 108 ? 2.944 9.563 -9.094 1.00 94.25 108 PRO A C 1
ATOM 813 O O . PRO A 1 108 ? 2.521 10.718 -9.094 1.00 94.25 108 PRO A O 1
ATOM 816 N N . VAL A 1 109 ? 2.246 8.547 -9.620 1.00 93.94 109 VAL A N 1
ATOM 817 C CA . VAL A 1 109 ? 0.943 8.744 -10.279 1.00 93.94 109 VAL A CA 1
ATOM 818 C C . VAL A 1 109 ? -0.078 9.271 -9.268 1.00 93.94 109 VAL A C 1
ATOM 820 O O . VAL A 1 109 ? -0.782 10.242 -9.539 1.00 93.94 109 VAL A O 1
ATOM 823 N N . PHE A 1 110 ? -0.108 8.705 -8.056 1.00 93.06 110 PHE A N 1
ATOM 824 C CA . PHE A 1 110 ? -0.945 9.205 -6.968 1.00 93.06 110 PHE A CA 1
ATOM 825 C C . PHE A 1 110 ? -0.642 10.671 -6.650 1.00 93.06 110 PHE A C 1
ATOM 827 O O . PHE A 1 110 ? -1.565 11.473 -6.551 1.00 93.06 110 PHE A O 1
ATOM 834 N N . ALA A 1 111 ? 0.632 11.053 -6.531 1.00 91.44 111 ALA A N 1
ATOM 835 C CA . ALA A 1 111 ? 1.016 12.435 -6.262 1.00 91.44 111 ALA A CA 1
ATOM 836 C C . ALA A 1 111 ? 0.519 13.401 -7.352 1.00 91.44 111 ALA A C 1
ATOM 838 O O . ALA A 1 111 ? -0.020 14.456 -7.015 1.00 91.44 111 ALA A O 1
ATOM 839 N N . ARG A 1 112 ? 0.620 13.032 -8.637 1.00 90.12 112 ARG A N 1
ATOM 840 C CA . ARG A 1 112 ? 0.106 13.848 -9.752 1.00 90.12 112 ARG A CA 1
ATOM 841 C C . ARG A 1 112 ? -1.414 14.008 -9.707 1.00 90.12 112 ARG A C 1
ATOM 843 O O . ARG A 1 112 ? -1.906 15.134 -9.781 1.00 90.12 112 ARG A O 1
ATOM 850 N N . VAL A 1 113 ? -2.152 12.920 -9.472 1.00 89.31 113 VAL A N 1
ATOM 851 C CA . VAL A 1 113 ? -3.618 12.960 -9.302 1.00 89.31 113 VAL A CA 1
ATOM 852 C C . VAL A 1 113 ? -4.014 13.851 -8.120 1.00 89.31 113 VAL A C 1
ATOM 854 O O . VAL A 1 113 ? -4.944 14.650 -8.222 1.00 89.31 113 VAL A O 1
ATOM 857 N N . MET A 1 114 ? -3.285 13.767 -7.005 1.00 87.38 114 MET A N 1
ATOM 858 C CA . MET A 1 114 ? -3.538 14.596 -5.825 1.00 87.38 114 MET A CA 1
ATOM 859 C 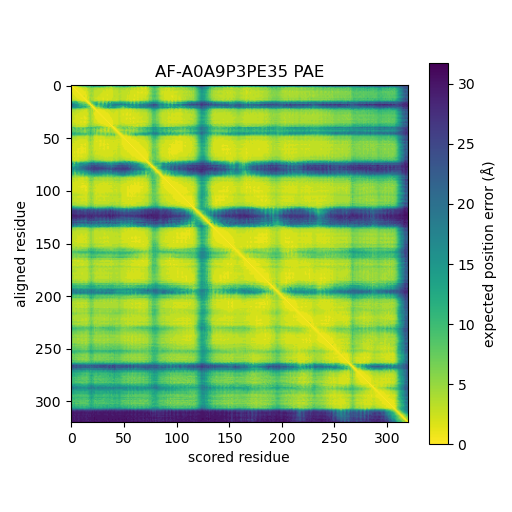C . MET A 1 114 ? -3.278 16.084 -6.079 1.00 87.38 114 MET A C 1
ATOM 861 O O . MET A 1 114 ? -4.053 16.917 -5.613 1.00 87.38 114 MET A O 1
ATOM 865 N N . LEU A 1 115 ? -2.220 16.431 -6.822 1.00 84.94 115 LEU A N 1
ATOM 866 C CA . LEU A 1 115 ? -1.917 17.818 -7.199 1.00 84.94 115 LEU A CA 1
ATOM 867 C C . LEU A 1 115 ? -2.989 18.419 -8.116 1.00 84.94 115 LEU A C 1
ATOM 869 O O . LEU A 1 115 ? -3.256 19.620 -8.052 1.00 84.94 115 LEU A O 1
ATOM 873 N N . ALA A 1 116 ? -3.624 17.585 -8.938 1.00 81.50 116 ALA A N 1
ATOM 874 C CA . ALA A 1 116 ? -4.718 17.987 -9.810 1.00 81.50 116 ALA A CA 1
ATOM 875 C C . ALA A 1 116 ? -6.046 18.211 -9.067 1.00 81.50 116 ALA A C 1
ATOM 877 O O . ALA A 1 116 ? -6.970 18.807 -9.631 1.00 81.50 116 ALA A O 1
ATOM 878 N N . TRP A 1 117 ? -6.177 17.767 -7.808 1.00 79.56 117 TRP A N 1
ATOM 879 C CA . TRP A 1 117 ? -7.436 17.911 -7.087 1.00 79.56 117 TRP A CA 1
ATOM 880 C C . TRP A 1 117 ? -7.689 19.330 -6.575 1.00 79.56 117 TRP A C 1
ATOM 882 O O . TRP A 1 117 ? -6.868 19.910 -5.860 1.00 79.56 117 TRP A O 1
ATOM 892 N N . PRO A 1 118 ? -8.881 19.896 -6.844 1.00 68.56 118 PRO A N 1
ATOM 893 C CA . PRO A 1 118 ? -9.249 21.188 -6.300 1.00 68.56 118 PRO A CA 1
ATOM 894 C C . PRO A 1 118 ? -9.547 21.047 -4.801 1.00 68.56 118 PRO A C 1
ATOM 896 O O . PRO A 1 118 ? -10.638 20.652 -4.397 1.00 68.56 118 PRO A O 1
ATOM 899 N N . GLU A 1 119 ? -8.587 21.404 -3.945 1.00 62.47 119 GLU A N 1
ATOM 900 C CA . GLU A 1 119 ? -8.794 21.407 -2.487 1.00 62.47 119 GLU A CA 1
ATOM 901 C C . GLU A 1 119 ? -9.806 22.471 -2.019 1.00 62.47 119 GLU A C 1
ATOM 903 O O . GLU A 1 119 ? -10.337 22.386 -0.908 1.00 62.47 119 GLU A O 1
ATOM 908 N N . LYS A 1 120 ? -10.094 23.476 -2.858 1.00 57.34 120 LYS A N 1
ATOM 909 C CA . LYS A 1 120 ? -11.084 24.533 -2.610 1.00 57.34 120 LYS A CA 1
ATOM 910 C C . LYS A 1 120 ? -11.813 24.885 -3.911 1.00 57.34 120 LYS A C 1
ATOM 912 O O . LYS A 1 120 ? -11.161 24.921 -4.957 1.00 57.34 120 LYS A O 1
ATOM 917 N N . PRO A 1 121 ? -13.125 25.196 -3.872 1.00 53.12 121 PRO A N 1
ATOM 918 C CA . PRO A 1 121 ? -13.778 25.829 -5.012 1.00 53.12 121 PRO A CA 1
ATOM 919 C C . PRO A 1 121 ? -13.012 27.116 -5.357 1.00 53.12 121 PRO A C 1
ATOM 921 O O . PRO A 1 121 ? -12.574 27.814 -4.433 1.00 53.12 121 PRO A O 1
ATOM 924 N N . PRO A 1 122 ? -12.802 27.430 -6.647 1.00 50.38 122 PRO A N 1
ATOM 925 C CA . PRO A 1 122 ? -12.095 28.642 -7.022 1.00 50.38 122 PRO A CA 1
ATOM 926 C C . PRO A 1 122 ? -12.830 29.837 -6.411 1.00 50.38 122 PRO A C 1
ATOM 928 O O . PRO A 1 122 ? -14.015 30.058 -6.670 1.00 50.38 122 PRO A O 1
ATOM 931 N N . LEU A 1 123 ? -12.127 30.609 -5.577 1.00 56.12 123 LEU A N 1
ATOM 932 C CA . LEU 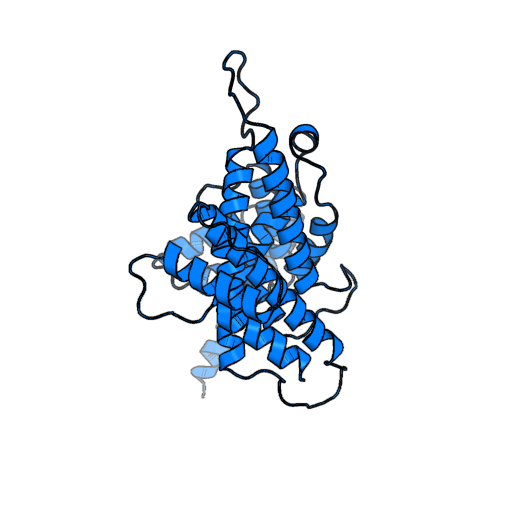A 1 123 ? -12.560 31.966 -5.272 1.00 56.12 123 LEU A CA 1
ATOM 933 C C . LEU A 1 123 ? -12.717 32.683 -6.616 1.00 56.12 123 LEU A C 1
ATOM 935 O O . LEU A 1 123 ? -11.818 32.618 -7.457 1.00 56.12 123 LEU A O 1
ATOM 939 N N . ARG A 1 124 ? -13.887 33.294 -6.831 1.00 51.31 124 ARG A N 1
ATOM 940 C CA . ARG A 1 124 ? -14.236 34.022 -8.058 1.00 51.31 124 ARG A CA 1
ATOM 941 C C . ARG A 1 124 ? -13.045 34.886 -8.506 1.00 51.31 124 ARG A C 1
ATOM 943 O O . ARG A 1 124 ? -12.716 35.839 -7.809 1.00 51.31 124 ARG A O 1
ATOM 950 N N . GLY A 1 125 ? -12.424 34.566 -9.647 1.00 51.75 125 GLY A N 1
ATOM 951 C CA . GLY A 1 125 ? -11.540 35.504 -10.354 1.00 51.75 125 GLY A CA 1
ATOM 952 C C . GLY A 1 125 ? -10.147 35.038 -10.793 1.00 51.75 125 GLY A C 1
ATOM 953 O O . GLY A 1 125 ? -9.495 35.812 -11.482 1.00 51.75 125 GLY A O 1
ATOM 954 N N . ALA A 1 126 ? -9.673 33.827 -10.474 1.00 47.66 126 ALA A N 1
ATOM 955 C CA . ALA A 1 126 ? -8.361 33.361 -10.957 1.00 47.66 126 ALA A CA 1
ATOM 956 C C . ALA A 1 126 ? -8.493 32.147 -11.900 1.00 47.66 126 ALA A C 1
ATOM 958 O O . ALA A 1 126 ? -8.879 31.070 -11.433 1.00 47.66 126 ALA A O 1
ATOM 959 N N . PRO A 1 127 ? -8.175 32.273 -13.204 1.00 45.12 127 PRO A N 1
ATOM 960 C CA . PRO A 1 127 ? -8.121 31.127 -14.101 1.00 45.12 127 PRO A CA 1
ATOM 961 C C . PRO A 1 127 ? -6.897 30.270 -13.749 1.00 45.12 127 PRO A C 1
ATOM 963 O O . PRO A 1 127 ? -5.761 30.628 -14.047 1.00 45.12 127 PRO A O 1
ATOM 966 N N . ARG A 1 128 ? -7.120 29.129 -13.089 1.00 53.12 128 ARG A N 1
ATOM 967 C CA . ARG A 1 128 ? -6.130 28.047 -13.053 1.00 53.12 128 ARG A CA 1
ATOM 968 C C . ARG A 1 128 ? -6.291 27.260 -14.348 1.00 53.12 128 ARG A C 1
ATOM 970 O O . ARG A 1 128 ? -7.296 26.574 -14.513 1.00 53.12 128 ARG A O 1
ATOM 977 N N . PHE A 1 129 ? -5.330 27.381 -15.260 1.00 46.12 129 PHE A N 1
ATOM 978 C CA . PHE A 1 129 ? -5.203 26.457 -16.384 1.00 46.12 129 PHE A CA 1
ATOM 979 C C . PHE A 1 129 ? -4.790 25.097 -15.811 1.00 46.12 129 PHE A C 1
ATOM 981 O O . PHE A 1 129 ? -3.617 24.855 -15.548 1.00 46.12 129 PHE A O 1
ATOM 988 N N . ILE A 1 130 ? -5.780 24.262 -15.501 1.00 55.78 130 ILE A N 1
ATOM 989 C CA . ILE A 1 130 ? -5.574 22.848 -15.198 1.00 55.78 130 ILE A CA 1
ATOM 990 C C . ILE A 1 130 ? -5.615 22.148 -16.547 1.00 55.78 130 ILE A C 1
ATOM 992 O O . ILE A 1 130 ? -6.621 22.237 -17.251 1.00 55.78 130 ILE A O 1
ATOM 996 N N . ASP A 1 131 ? -4.517 21.503 -16.918 1.00 54.12 131 ASP A N 1
ATOM 997 C CA . ASP A 1 131 ? -4.499 20.637 -18.084 1.00 54.12 131 ASP A CA 1
ATOM 998 C C . ASP A 1 131 ? -5.337 19.383 -17.780 1.00 54.12 131 ASP A C 1
ATOM 1000 O O . ASP A 1 131 ? -4.957 18.507 -17.001 1.00 54.12 131 ASP A O 1
ATOM 1004 N N . LEU A 1 132 ? -6.565 19.361 -18.296 1.00 55.91 132 LEU A N 1
ATOM 1005 C CA . LEU A 1 132 ? -7.575 18.351 -17.968 1.00 55.91 132 LEU A CA 1
ATOM 1006 C C . LEU A 1 132 ? -7.322 17.008 -18.672 1.00 55.91 132 LEU A C 1
ATOM 1008 O O . LEU A 1 132 ? -7.893 16.000 -18.266 1.00 55.91 132 LEU A O 1
ATOM 1012 N N . THR A 1 133 ? -6.483 16.966 -19.713 1.00 59.12 133 THR A N 1
ATOM 1013 C CA . THR A 1 133 ? -6.255 15.739 -20.493 1.00 59.12 133 THR A CA 1
ATOM 1014 C C . THR A 1 133 ? -5.264 14.801 -19.810 1.00 59.12 133 THR A C 1
ATOM 1016 O O . THR A 1 133 ? -5.549 13.617 -19.660 1.00 59.12 133 THR A O 1
ATOM 1019 N N . THR A 1 134 ? -4.150 15.330 -19.300 1.00 63.53 134 THR A N 1
ATOM 1020 C CA . THR A 1 134 ? -3.108 14.546 -18.606 1.00 63.53 134 THR A CA 1
ATOM 1021 C C . THR A 1 134 ? -3.595 13.979 -17.269 1.00 63.53 134 THR A C 1
ATOM 1023 O O . THR A 1 134 ? -3.243 12.870 -16.873 1.00 63.53 134 THR A O 1
ATOM 1026 N N . THR A 1 135 ? -4.494 14.699 -16.598 1.00 78.25 135 THR A N 1
ATOM 1027 C CA . THR A 1 135 ? -5.051 14.296 -15.298 1.00 78.25 135 THR A CA 1
ATOM 1028 C C . THR A 1 135 ? -6.034 13.124 -15.388 1.00 78.25 135 THR A C 1
ATOM 1030 O O . THR A 1 135 ? -6.114 12.329 -14.451 1.00 78.25 135 THR A O 1
ATOM 1033 N N . SER A 1 136 ? -6.746 12.970 -16.510 1.00 83.12 136 SER A N 1
ATOM 1034 C CA . SER A 1 136 ? -7.658 11.839 -16.733 1.00 83.12 136 SER A CA 1
ATOM 1035 C C . SER A 1 136 ? -6.909 10.532 -17.026 1.00 83.12 136 SER A C 1
ATOM 1037 O O . SER A 1 136 ? -7.301 9.468 -16.537 1.00 83.12 136 SER A O 1
ATOM 1039 N N . GLU A 1 137 ? -5.800 10.607 -17.767 1.00 88.56 137 GLU A N 1
ATOM 1040 C CA . GLU A 1 137 ? -4.931 9.457 -18.043 1.00 88.56 137 GLU A CA 1
ATOM 1041 C C . GLU A 1 137 ? -4.243 8.960 -16.767 1.00 88.56 137 GLU A C 1
ATOM 1043 O O . GLU A 1 137 ? -4.319 7.771 -16.455 1.00 88.56 137 GLU A O 1
ATOM 1048 N N . ASP A 1 138 ? -3.667 9.870 -15.974 1.00 90.75 138 ASP A N 1
ATOM 1049 C CA . ASP A 1 138 ? -3.065 9.542 -14.677 1.00 90.75 138 ASP A CA 1
ATOM 1050 C C . ASP A 1 138 ? -4.089 8.935 -13.704 1.00 90.75 138 ASP A C 1
ATOM 1052 O O . ASP A 1 138 ? -3.789 7.964 -13.004 1.00 90.75 138 ASP A O 1
ATOM 1056 N N . TYR A 1 139 ? -5.320 9.461 -13.677 1.00 91.31 139 TYR A N 1
ATOM 1057 C CA . TYR A 1 139 ? -6.403 8.900 -12.865 1.00 91.31 139 TYR A CA 1
ATOM 1058 C C . TYR A 1 139 ? -6.761 7.472 -13.290 1.00 91.31 139 TYR A C 1
ATOM 1060 O O . TYR A 1 139 ? -6.894 6.581 -12.445 1.00 91.31 139 TYR A O 1
ATOM 1068 N N . SER A 1 140 ? -6.908 7.246 -14.596 1.00 92.44 140 SER A N 1
ATOM 1069 C CA . SER A 1 140 ? -7.228 5.930 -15.156 1.00 92.44 140 SER A CA 1
ATOM 1070 C C . SER A 1 140 ? -6.110 4.928 -14.870 1.00 92.44 140 SER A C 1
ATOM 1072 O O . SER A 1 140 ? -6.377 3.805 -14.441 1.00 92.44 140 SER A O 1
ATOM 1074 N N . LEU A 1 141 ? -4.854 5.359 -15.016 1.00 94.38 141 LEU A N 1
ATOM 1075 C CA . LEU A 1 141 ? -3.681 4.549 -14.718 1.00 94.38 141 LEU A CA 1
ATOM 1076 C C . LEU A 1 141 ? -3.610 4.176 -13.235 1.00 94.38 141 LEU A C 1
ATOM 1078 O O . LEU A 1 141 ? -3.475 2.998 -12.906 1.00 94.38 141 LEU A O 1
ATOM 1082 N N . LEU A 1 142 ? -3.756 5.150 -12.332 1.00 95.31 142 LEU A N 1
ATOM 1083 C CA . LEU A 1 142 ? -3.784 4.898 -10.892 1.00 95.31 142 LEU A CA 1
ATOM 1084 C C . LEU A 1 142 ? -4.922 3.949 -10.509 1.00 95.31 142 LEU A C 1
ATOM 1086 O O . LEU A 1 142 ? -4.726 3.066 -9.673 1.00 95.31 142 LEU A O 1
ATOM 1090 N N . SER A 1 143 ? -6.100 4.127 -11.110 1.00 95.25 143 SER A N 1
ATOM 1091 C CA . SER A 1 143 ? -7.266 3.283 -10.845 1.00 95.25 143 SER A CA 1
ATOM 1092 C C . SER A 1 143 ? -7.025 1.846 -11.299 1.00 95.25 143 SER A C 1
ATOM 1094 O O . SER A 1 143 ? -7.293 0.931 -10.522 1.00 95.25 143 SER A O 1
ATOM 1096 N N . SER A 1 144 ? -6.443 1.644 -12.489 1.00 96.38 144 SER A N 1
ATOM 1097 C CA . SER A 1 144 ? -6.036 0.319 -12.978 1.00 96.38 144 SER A CA 1
ATOM 1098 C C . SER A 1 144 ? -5.023 -0.320 -12.035 1.00 96.38 144 SER A C 1
ATOM 1100 O O . SER A 1 144 ? -5.291 -1.386 -11.500 1.00 96.38 144 SER A O 1
ATOM 1102 N N . MET A 1 145 ? -3.913 0.364 -11.731 1.00 97.19 145 MET A N 1
ATOM 1103 C CA . MET A 1 145 ? -2.865 -0.187 -10.863 1.00 97.19 145 MET A CA 1
ATOM 1104 C C . MET A 1 145 ? -3.386 -0.519 -9.460 1.00 97.19 145 MET A C 1
ATOM 1106 O O . MET A 1 145 ? -3.027 -1.544 -8.887 1.00 97.19 145 MET A O 1
ATOM 1110 N N . THR A 1 146 ? -4.245 0.336 -8.897 1.00 96.81 146 THR A N 1
ATOM 1111 C CA . THR A 1 146 ? -4.863 0.096 -7.584 1.00 96.81 146 THR A CA 1
ATOM 1112 C C . THR A 1 146 ? -5.802 -1.106 -7.635 1.00 96.81 146 THR A C 1
ATOM 1114 O O . THR A 1 146 ? -5.772 -1.938 -6.731 1.00 96.81 146 THR A O 1
ATOM 1117 N N . SER A 1 147 ? -6.610 -1.219 -8.693 1.00 96.25 147 SER A N 1
ATOM 1118 C CA . SER A 1 147 ? -7.477 -2.375 -8.918 1.00 96.25 147 SER A CA 1
ATOM 1119 C C . SER A 1 147 ? -6.657 -3.657 -9.038 1.00 96.25 147 SER A C 1
ATOM 1121 O O . SER A 1 147 ? -6.930 -4.618 -8.326 1.00 96.25 147 SER A O 1
ATOM 1123 N N . ASP A 1 148 ? -5.610 -3.658 -9.857 1.00 96.31 148 ASP A N 1
ATOM 1124 C CA . ASP A 1 148 ? -4.749 -4.818 -10.082 1.00 96.31 148 ASP A CA 1
ATOM 1125 C C . ASP A 1 148 ? -4.070 -5.278 -8.783 1.00 96.31 148 ASP A C 1
ATOM 1127 O O . ASP A 1 148 ? -4.055 -6.467 -8.464 1.00 96.31 148 ASP A O 1
ATOM 1131 N N . LEU A 1 149 ? -3.580 -4.338 -7.968 1.00 96.88 149 LEU A N 1
ATOM 1132 C CA . LEU A 1 149 ? -3.004 -4.635 -6.653 1.00 96.88 149 LEU A CA 1
ATOM 1133 C C . LEU A 1 149 ? -4.040 -5.171 -5.654 1.00 96.88 149 LEU A C 1
ATOM 1135 O O . LEU A 1 149 ? -3.724 -6.059 -4.860 1.00 96.88 149 LEU A O 1
ATOM 1139 N N . LEU A 1 150 ? -5.275 -4.662 -5.679 1.00 95.62 150 LEU A N 1
ATOM 1140 C CA . LEU A 1 150 ? -6.361 -5.203 -4.859 1.00 95.62 150 LEU A CA 1
ATOM 1141 C C . LEU A 1 150 ? -6.738 -6.621 -5.307 1.00 95.62 150 LEU A C 1
ATOM 1143 O O . LEU A 1 150 ? -6.918 -7.482 -4.450 1.00 95.62 150 LEU A O 1
ATOM 1147 N N . HIS A 1 151 ? -6.792 -6.890 -6.613 1.00 94.44 151 HIS A N 1
ATOM 1148 C CA . HIS A 1 151 ? -7.055 -8.224 -7.163 1.00 94.44 151 HIS A CA 1
ATOM 1149 C C . HIS A 1 151 ? -5.897 -9.200 -6.927 1.00 94.44 151 HIS A C 1
ATOM 1151 O O . HIS A 1 151 ? -6.122 -10.399 -6.802 1.00 94.44 151 HIS A O 1
ATOM 1157 N N . LEU A 1 152 ? -4.670 -8.708 -6.758 1.00 93.06 152 LEU A N 1
ATOM 1158 C CA . LEU A 1 152 ? -3.544 -9.533 -6.323 1.00 93.06 152 LEU A CA 1
ATOM 1159 C C . LEU A 1 152 ? -3.782 -10.143 -4.927 1.00 93.06 152 LEU A C 1
ATOM 1161 O O . LEU A 1 152 ? -3.429 -11.296 -4.666 1.00 93.06 152 LEU A O 1
ATOM 1165 N N . VAL A 1 153 ? -4.392 -9.360 -4.028 1.00 93.25 153 VAL A N 1
ATOM 1166 C CA . VAL A 1 153 ? -4.760 -9.776 -2.663 1.00 93.25 153 VAL A CA 1
ATOM 1167 C C . VAL A 1 153 ? -6.106 -10.515 -2.647 1.00 93.25 153 VAL A C 1
ATOM 1169 O O . VAL A 1 153 ? -6.294 -11.441 -1.856 1.00 93.25 153 VAL A O 1
ATOM 1172 N N . PHE A 1 154 ? -7.033 -10.120 -3.521 1.00 93.62 154 PHE A N 1
ATOM 1173 C CA . PHE A 1 154 ? -8.418 -10.588 -3.588 1.00 93.62 154 PHE A CA 1
ATOM 1174 C C . PHE A 1 154 ? -8.815 -11.008 -5.014 1.00 93.62 154 PHE A C 1
ATOM 1176 O O . PHE A 1 154 ? -9.671 -10.359 -5.619 1.00 93.62 154 PHE A O 1
ATOM 1183 N N . PRO A 1 155 ? -8.242 -12.094 -5.561 1.00 90.69 155 PRO A N 1
ATOM 1184 C CA . PRO A 1 155 ? -8.480 -12.488 -6.953 1.00 90.69 155 PRO A CA 1
ATOM 1185 C C . PRO A 1 155 ? -9.955 -12.807 -7.226 1.00 90.69 155 PRO A C 1
ATOM 1187 O O . PRO A 1 155 ? -10.500 -12.420 -8.252 1.00 90.69 155 PRO A O 1
ATOM 1190 N N . ASP A 1 156 ? -10.625 -13.427 -6.253 1.00 88.75 156 ASP A N 1
ATOM 1191 C CA . ASP A 1 156 ? -12.039 -13.814 -6.314 1.00 88.75 156 ASP A CA 1
ATOM 1192 C C . ASP A 1 156 ? -12.977 -12.744 -5.692 1.00 88.75 156 ASP A C 1
ATOM 1194 O O . ASP A 1 156 ? -14.109 -13.027 -5.286 1.00 88.75 156 ASP A O 1
ATOM 1198 N N . GLY A 1 157 ? -12.498 -11.508 -5.519 1.00 89.12 157 GLY A N 1
ATOM 1199 C CA . GLY A 1 157 ? -13.279 -10.392 -4.980 1.00 89.12 157 GLY A CA 1
ATOM 1200 C C . GLY A 1 157 ? -13.532 -10.448 -3.465 1.00 89.12 157 GLY A C 1
ATOM 1201 O O . GLY A 1 157 ? -12.741 -10.972 -2.684 1.00 89.12 157 GLY A O 1
ATOM 1202 N N . VAL A 1 158 ? -14.641 -9.859 -3.002 1.00 88.12 158 VAL A N 1
ATOM 1203 C CA . VAL A 1 158 ? -14.902 -9.566 -1.570 1.00 88.12 158 VAL A CA 1
ATOM 1204 C C . VAL A 1 158 ? -15.196 -10.818 -0.736 1.00 88.12 158 VAL A C 1
ATOM 1206 O O . VAL A 1 158 ? -14.822 -10.885 0.430 1.00 88.12 158 VAL A O 1
ATOM 1209 N N . GLN A 1 159 ? -15.863 -11.813 -1.315 1.00 87.06 159 GLN A N 1
ATOM 1210 C CA . GLN A 1 159 ? -16.178 -13.080 -0.632 1.00 87.06 159 GLN A CA 1
ATOM 1211 C C . GLN A 1 159 ? -15.220 -14.211 -1.026 1.00 87.06 159 GLN A C 1
ATOM 1213 O O . GLN A 1 159 ? -15.288 -15.312 -0.484 1.00 87.06 159 GLN A O 1
ATOM 1218 N N . GLY A 1 160 ? -14.319 -13.922 -1.963 1.00 84.44 160 GLY A N 1
ATOM 1219 C CA . GLY A 1 160 ? -13.326 -14.833 -2.498 1.00 84.44 160 GLY A CA 1
ATOM 1220 C C . GLY A 1 160 ? -12.339 -15.359 -1.466 1.00 84.44 160 GLY A C 1
ATOM 1221 O O . GLY A 1 160 ? -12.200 -14.772 -0.397 1.00 84.44 160 GLY A O 1
ATOM 1222 N N . ARG A 1 161 ? -11.589 -16.423 -1.748 1.00 85.12 161 ARG A N 1
ATOM 1223 C CA . ARG A 1 161 ? -10.505 -16.828 -0.836 1.00 85.12 161 ARG A CA 1
ATOM 1224 C C . ARG A 1 161 ? -9.322 -15.870 -0.969 1.00 85.12 161 ARG A C 1
ATOM 1226 O O . ARG A 1 161 ? -9.146 -15.224 -1.995 1.00 85.12 161 ARG A O 1
ATOM 1233 N N . ILE A 1 162 ? -8.543 -15.745 0.101 1.00 85.25 162 ILE A N 1
ATOM 1234 C CA . ILE A 1 162 ? -7.303 -14.966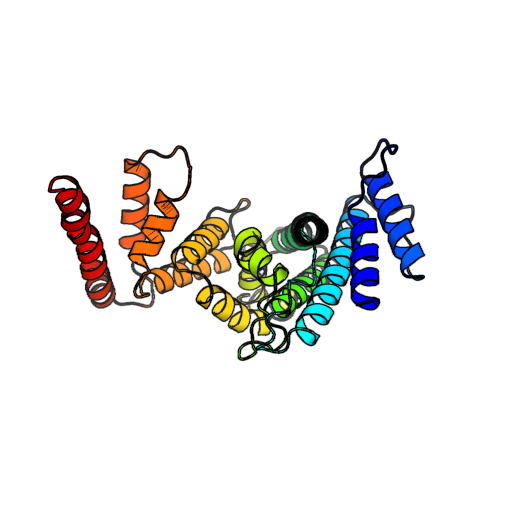 0.076 1.00 85.25 162 ILE A CA 1
ATOM 1235 C C . ILE A 1 162 ? -6.169 -15.953 -0.170 1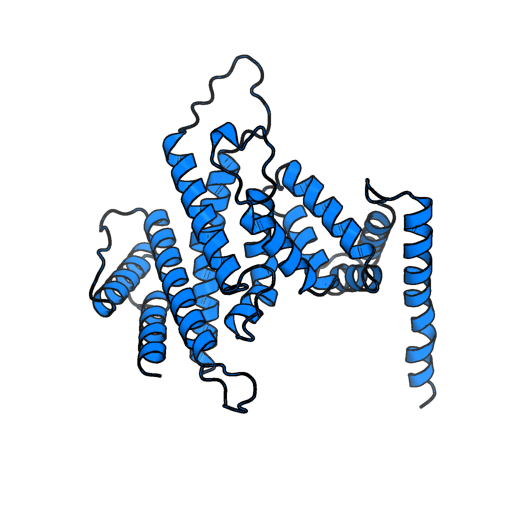.00 85.25 162 ILE A C 1
ATOM 1237 O O . ILE A 1 162 ? -6.007 -16.861 0.658 1.00 85.25 162 ILE A O 1
ATOM 1241 N N . PRO A 1 163 ? -5.402 -15.793 -1.261 1.00 84.50 163 PRO A N 1
ATOM 1242 C CA . PRO A 1 163 ? -4.225 -16.609 -1.508 1.00 84.50 163 PRO A CA 1
ATOM 1243 C C . PRO A 1 163 ? -3.281 -16.519 -0.308 1.00 84.50 163 PRO A C 1
ATOM 1245 O O . PRO A 1 163 ? -2.977 -15.420 0.159 1.00 84.50 163 PRO A O 1
ATOM 1248 N N . GLN A 1 164 ? -2.823 -17.658 0.212 1.00 83.62 164 GLN A N 1
ATOM 1249 C CA . GLN A 1 164 ? -1.866 -17.696 1.325 1.00 83.62 164 GLN A CA 1
ATOM 1250 C C . GLN A 1 164 ? -0.428 -17.578 0.806 1.00 83.62 164 GLN A C 1
ATOM 1252 O O . GLN A 1 164 ? 0.486 -18.238 1.290 1.00 83.62 164 GLN A O 1
ATOM 1257 N N . THR A 1 165 ? -0.224 -16.711 -0.187 1.00 87.62 165 THR A N 1
ATOM 1258 C CA . THR A 1 165 ? 1.067 -16.551 -0.844 1.00 87.62 165 THR A CA 1
ATOM 1259 C C . THR A 1 165 ? 1.923 -15.517 -0.128 1.00 87.62 165 THR A C 1
ATOM 1261 O O . THR A 1 165 ? 1.446 -14.584 0.526 1.00 87.62 165 THR A O 1
ATOM 1264 N N . LEU A 1 166 ? 3.234 -15.634 -0.321 1.00 86.50 166 LEU A N 1
ATOM 1265 C CA . LEU A 1 166 ? 4.211 -14.706 0.247 1.00 86.50 166 LEU A CA 1
ATOM 1266 C C . LEU A 1 166 ? 4.120 -13.291 -0.344 1.00 86.50 166 LEU A C 1
ATOM 1268 O O . LEU A 1 166 ? 4.564 -12.323 0.276 1.00 86.50 166 LEU A O 1
ATOM 1272 N N . ILE A 1 167 ? 3.532 -13.158 -1.533 1.00 91.62 167 ILE A N 1
ATOM 1273 C CA . ILE A 1 167 ? 3.219 -11.868 -2.152 1.00 91.62 167 ILE A CA 1
ATOM 1274 C C . ILE A 1 167 ? 2.107 -11.187 -1.348 1.00 91.62 167 ILE A C 1
ATOM 1276 O O . ILE A 1 167 ? 2.265 -10.039 -0.928 1.00 91.62 167 ILE A O 1
ATOM 1280 N N . THR A 1 168 ? 1.023 -11.913 -1.058 1.00 92.19 168 THR A N 1
ATOM 1281 C CA . THR A 1 168 ? -0.092 -11.407 -0.254 1.00 92.19 168 THR A CA 1
ATOM 1282 C C . THR A 1 168 ? 0.363 -11.016 1.150 1.00 92.19 168 THR A C 1
ATOM 1284 O O . THR A 1 168 ? 0.039 -9.919 1.607 1.00 92.19 168 THR A O 1
ATOM 1287 N N . THR A 1 169 ? 1.173 -11.845 1.817 1.00 91.31 169 THR A N 1
ATOM 1288 C CA . THR A 1 169 ? 1.715 -11.497 3.143 1.00 91.31 169 THR A CA 1
ATOM 1289 C C . THR A 1 169 ? 2.636 -10.281 3.085 1.00 91.31 169 THR A C 1
ATOM 1291 O O . THR A 1 169 ? 2.502 -9.375 3.904 1.00 91.31 169 THR A O 1
ATOM 1294 N N . THR A 1 170 ? 3.504 -10.184 2.071 1.00 93.50 170 THR A N 1
ATOM 1295 C CA . THR A 1 170 ? 4.379 -9.017 1.880 1.00 93.50 170 THR A CA 1
ATOM 1296 C C . THR A 1 170 ? 3.570 -7.729 1.711 1.00 93.50 170 THR A C 1
ATOM 1298 O O . THR A 1 170 ? 3.932 -6.705 2.292 1.00 93.50 170 THR A O 1
ATOM 1301 N N . ILE A 1 171 ? 2.463 -7.758 0.965 1.00 94.69 171 ILE A N 1
ATOM 1302 C CA . ILE A 1 171 ? 1.591 -6.585 0.816 1.00 94.69 171 ILE A CA 1
ATOM 1303 C C . ILE A 1 171 ? 0.926 -6.221 2.143 1.00 94.69 171 ILE A C 1
ATOM 1305 O O . ILE A 1 171 ? 0.950 -5.053 2.527 1.00 94.69 171 ILE A O 1
ATOM 1309 N N . LEU A 1 172 ? 0.373 -7.205 2.857 1.00 92.25 172 LEU A N 1
ATOM 1310 C CA . LEU A 1 172 ? -0.304 -6.988 4.138 1.00 92.25 172 LEU A CA 1
ATOM 1311 C C . LEU A 1 172 ? 0.634 -6.437 5.221 1.00 92.25 172 LEU A C 1
ATOM 1313 O O . LEU A 1 172 ? 0.204 -5.636 6.048 1.00 92.25 172 LEU A O 1
ATOM 1317 N N . GLU A 1 173 ? 1.901 -6.850 5.225 1.00 91.31 173 GLU A N 1
ATOM 1318 C CA . GLU A 1 173 ? 2.863 -6.472 6.263 1.00 91.31 173 GLU A CA 1
ATOM 1319 C C . GLU A 1 173 ? 3.666 -5.215 5.917 1.00 91.31 173 GLU A C 1
ATOM 1321 O O . GLU A 1 173 ? 3.877 -4.369 6.784 1.00 91.31 173 GLU A O 1
ATOM 1326 N N . LYS A 1 174 ? 4.131 -5.080 4.668 1.00 92.19 174 LYS A N 1
ATOM 1327 C CA . LYS A 1 174 ? 5.093 -4.031 4.280 1.00 92.19 174 LYS A CA 1
ATOM 1328 C C . LYS A 1 174 ? 4.493 -2.902 3.459 1.00 92.19 174 LYS A C 1
ATOM 1330 O O . LYS A 1 174 ? 4.992 -1.785 3.538 1.00 92.19 174 LYS A O 1
ATOM 1335 N N . HIS A 1 175 ? 3.436 -3.177 2.699 1.00 95.38 175 HIS A N 1
ATOM 1336 C CA . HIS A 1 175 ? 2.853 -2.220 1.753 1.00 95.38 175 HIS A CA 1
ATOM 1337 C C . HIS A 1 175 ? 1.384 -1.898 2.048 1.00 95.38 175 HIS A C 1
ATOM 1339 O O . HIS A 1 175 ? 0.673 -1.366 1.197 1.00 95.38 175 HIS A O 1
ATOM 1345 N N . ALA A 1 176 ? 0.917 -2.172 3.271 1.00 94.81 176 ALA A N 1
ATOM 1346 C CA . ALA A 1 176 ? -0.464 -1.914 3.665 1.00 94.81 176 ALA A CA 1
ATOM 1347 C C . ALA A 1 176 ? -0.849 -0.441 3.485 1.00 94.81 176 ALA A C 1
ATOM 1349 O O . ALA A 1 176 ? -1.908 -0.150 2.939 1.00 94.81 176 ALA A O 1
ATOM 1350 N N . ILE A 1 177 ? 0.013 0.491 3.905 1.00 95.25 177 ILE A N 1
ATOM 1351 C CA . ILE A 1 177 ? -0.219 1.935 3.736 1.00 95.25 177 ILE A CA 1
ATOM 1352 C C . ILE A 1 177 ? -0.237 2.303 2.252 1.00 95.25 177 ILE A C 1
ATOM 1354 O O . ILE A 1 177 ? -1.131 3.028 1.814 1.00 95.25 177 ILE A O 1
ATOM 1358 N N . ASP A 1 178 ? 0.723 1.780 1.490 1.00 95.44 178 ASP A N 1
ATOM 1359 C CA . ASP A 1 178 ? 0.901 2.093 0.073 1.00 95.44 178 ASP A CA 1
ATOM 1360 C C . ASP A 1 178 ? -0.287 1.634 -0.779 1.00 95.44 178 ASP A C 1
ATOM 1362 O O . ASP A 1 178 ? -0.622 2.295 -1.758 1.00 95.44 178 ASP A O 1
ATOM 1366 N N . LEU A 1 179 ? -0.956 0.545 -0.383 1.00 96.56 179 LEU A N 1
ATOM 1367 C CA . LEU A 1 179 ? -2.179 0.058 -1.019 1.00 96.56 179 LEU A CA 1
ATOM 1368 C C . LEU A 1 179 ? -3.440 0.750 -0.481 1.00 96.56 179 LEU A C 1
ATOM 1370 O O . LEU A 1 179 ? -4.316 1.148 -1.253 1.00 96.56 179 LEU A O 1
ATOM 1374 N N . LEU A 1 180 ? -3.555 0.924 0.839 1.00 96.00 180 LEU A N 1
ATOM 1375 C CA . LEU A 1 180 ? -4.739 1.525 1.461 1.00 96.00 180 LEU A CA 1
ATOM 1376 C C . LEU A 1 180 ? -4.912 2.991 1.075 1.00 96.00 180 LEU A C 1
ATOM 1378 O O . LEU A 1 180 ? -6.039 3.431 0.856 1.00 96.00 180 LEU A O 1
ATOM 1382 N N . LYS A 1 181 ? -3.820 3.754 0.977 1.00 94.88 181 LYS A N 1
ATOM 1383 C CA . LYS A 1 181 ? -3.867 5.186 0.665 1.00 94.88 181 LYS A CA 1
ATOM 1384 C C . LYS A 1 181 ? -4.579 5.472 -0.667 1.00 94.88 181 LYS A C 1
ATOM 1386 O O . LYS A 1 181 ? -5.580 6.193 -0.621 1.00 94.88 181 LYS A O 1
ATOM 1391 N N . PRO A 1 182 ? -4.161 4.925 -1.825 1.00 94.88 182 PRO A N 1
ATOM 1392 C CA . PRO A 1 182 ? -4.883 5.118 -3.081 1.00 94.88 182 PRO A CA 1
ATOM 1393 C C . PRO A 1 182 ? -6.275 4.475 -3.057 1.00 94.88 182 PRO A C 1
ATOM 1395 O O . PRO A 1 182 ? -7.221 5.096 -3.533 1.00 94.88 182 PRO A O 1
ATOM 1398 N N . SER A 1 183 ? -6.452 3.312 -2.420 1.00 95.69 183 SER A N 1
ATOM 1399 C CA . SER A 1 183 ? -7.754 2.622 -2.377 1.00 95.69 183 SER A CA 1
ATOM 1400 C C . SER A 1 183 ? -8.835 3.415 -1.630 1.00 95.69 183 SER A C 1
ATOM 1402 O O . SER A 1 183 ? -9.954 3.566 -2.117 1.00 95.69 183 SER A O 1
ATOM 1404 N N . ILE A 1 184 ? -8.501 3.989 -0.468 1.00 95.06 184 ILE A N 1
ATOM 1405 C CA . ILE A 1 184 ? -9.397 4.864 0.309 1.00 95.06 184 ILE A CA 1
ATOM 1406 C C . ILE A 1 184 ? -9.713 6.137 -0.481 1.00 95.06 184 ILE A C 1
ATOM 1408 O O . ILE A 1 184 ? -10.851 6.607 -0.508 1.00 95.06 184 ILE A O 1
ATOM 1412 N N . THR A 1 185 ? -8.690 6.686 -1.127 1.00 92.88 185 THR A N 1
ATOM 1413 C CA . THR A 1 185 ? -8.759 7.950 -1.855 1.00 92.88 185 THR A CA 1
ATOM 1414 C C . THR A 1 185 ? -9.641 7.850 -3.103 1.00 92.88 185 THR A C 1
ATOM 1416 O O . THR A 1 185 ? -10.508 8.695 -3.315 1.00 92.88 185 THR A O 1
ATOM 1419 N N . LEU A 1 186 ? -9.478 6.790 -3.894 1.00 92.44 186 LEU A N 1
ATOM 1420 C CA . LEU A 1 186 ? -10.277 6.538 -5.093 1.00 92.44 186 LEU A CA 1
ATOM 1421 C C . LEU A 1 186 ? -11.663 5.972 -4.768 1.00 92.44 186 LEU A C 1
ATOM 1423 O O . LEU A 1 186 ? -12.646 6.333 -5.414 1.00 92.44 186 LEU A O 1
ATOM 1427 N N . GLY A 1 187 ? -11.759 5.123 -3.742 1.00 92.25 187 GLY A N 1
ATOM 1428 C CA . GLY A 1 187 ? -13.013 4.491 -3.350 1.00 92.25 187 GLY A CA 1
ATOM 1429 C C . GLY A 1 187 ? -14.016 5.477 -2.754 1.00 92.25 187 GLY A C 1
ATOM 1430 O O . GLY A 1 187 ? -15.208 5.367 -3.011 1.00 92.25 187 GLY A O 1
ATOM 1431 N N . TRP A 1 188 ? -13.596 6.479 -1.978 1.00 91.81 188 TRP A N 1
ATOM 1432 C CA . TRP A 1 188 ? -14.512 7.405 -1.283 1.00 91.81 188 TRP A CA 1
ATOM 1433 C C . TRP A 1 188 ? -14.513 8.820 -1.857 1.00 91.81 188 TRP A C 1
ATOM 1435 O O . TRP A 1 188 ? -14.623 9.810 -1.126 1.00 91.81 188 TRP A O 1
ATOM 1445 N N . LEU A 1 189 ? -14.449 8.910 -3.183 1.00 87.75 189 LEU A N 1
ATOM 1446 C CA . LEU A 1 189 ? -14.454 10.187 -3.872 1.00 87.75 189 LEU A CA 1
ATOM 1447 C C . LEU A 1 189 ? -15.781 10.955 -3.644 1.00 87.75 189 LEU A C 1
ATOM 1449 O O . LEU A 1 189 ? -16.865 10.407 -3.872 1.00 87.75 189 LEU A O 1
ATOM 1453 N N . PRO A 1 190 ? -15.743 12.228 -3.202 1.00 84.69 190 PRO A N 1
ATOM 1454 C CA . PRO A 1 190 ? -16.929 13.071 -3.102 1.00 84.69 190 PRO A CA 1
ATOM 1455 C C . PRO A 1 190 ? -17.603 13.262 -4.461 1.00 84.69 190 PRO A C 1
ATOM 1457 O O . PRO A 1 190 ? -16.925 13.479 -5.463 1.00 84.69 190 PRO A O 1
ATOM 1460 N N . LYS A 1 191 ? -18.943 13.310 -4.481 1.00 80.50 191 LYS A N 1
ATOM 1461 C CA . LYS A 1 191 ? -19.748 13.513 -5.705 1.00 80.50 191 LYS A CA 1
ATOM 1462 C C . LYS A 1 191 ? -19.317 14.729 -6.537 1.00 80.50 191 LYS A C 1
ATOM 1464 O O . LYS A 1 191 ? -19.471 14.719 -7.748 1.00 80.50 191 LYS A O 1
ATOM 1469 N N . THR A 1 192 ? -18.752 15.754 -5.897 1.00 75.88 192 THR A N 1
ATOM 1470 C CA . THR A 1 192 ? -18.239 16.965 -6.554 1.00 75.88 192 THR A CA 1
ATOM 1471 C C . THR A 1 192 ? -17.007 16.723 -7.429 1.00 75.88 192 THR A C 1
ATOM 1473 O O . THR A 1 192 ? -16.763 17.512 -8.330 1.00 75.88 192 THR A O 1
ATOM 1476 N N . LEU A 1 193 ? -16.221 15.675 -7.154 1.00 73.75 193 LEU A N 1
ATOM 1477 C CA . LEU A 1 193 ? -14.998 15.328 -7.891 1.00 73.75 193 LEU A CA 1
ATOM 1478 C C . LEU A 1 193 ? -15.229 14.224 -8.935 1.00 73.75 193 LEU A C 1
ATOM 1480 O O . LEU A 1 193 ? -14.456 14.107 -9.882 1.00 73.75 193 LEU A O 1
ATOM 1484 N N . VAL A 1 194 ? -16.313 13.452 -8.795 1.00 76.50 194 VAL A N 1
ATOM 1485 C CA . VAL A 1 194 ? -16.700 12.391 -9.745 1.00 76.50 194 VAL A CA 1
ATOM 1486 C C . VAL A 1 194 ? -16.948 12.959 -11.145 1.00 76.50 194 VAL A C 1
ATOM 1488 O O . VAL A 1 194 ? -16.594 12.347 -12.144 1.00 76.50 194 VAL A O 1
ATOM 1491 N N . SER A 1 195 ? -17.521 14.160 -11.240 1.00 65.88 195 SER A N 1
ATOM 1492 C CA . SER A 1 195 ? -17.850 14.761 -12.537 1.00 65.88 195 SER A CA 1
ATOM 1493 C C . SER A 1 195 ? -16.643 15.330 -13.294 1.00 65.88 195 SER A C 1
ATOM 1495 O O . SER A 1 195 ? -16.782 15.608 -14.479 1.00 65.88 195 SER A O 1
ATOM 1497 N N . SER A 1 196 ? -15.491 15.538 -12.641 1.00 65.12 196 SER A N 1
ATOM 1498 C CA . SER A 1 196 ? -14.340 16.226 -13.250 1.00 65.12 196 SER A CA 1
ATOM 1499 C C . SER A 1 196 ? -13.182 15.316 -13.656 1.00 65.12 196 SER A C 1
ATOM 1501 O O . SER A 1 196 ? -12.410 15.713 -14.517 1.00 65.12 196 SER A O 1
ATOM 1503 N N . LEU A 1 197 ? -13.010 14.150 -13.022 1.00 66.44 197 LEU A N 1
ATOM 1504 C CA . LEU A 1 197 ? -11.790 13.334 -13.176 1.00 66.44 197 LEU A CA 1
ATOM 1505 C C . LEU A 1 197 ? -12.043 11.879 -13.577 1.00 66.44 197 LEU A C 1
ATOM 1507 O O . LEU A 1 197 ? -11.157 11.252 -14.149 1.00 66.44 197 LEU A O 1
ATOM 1511 N N . GLY A 1 198 ? -13.237 11.351 -13.309 1.00 71.31 198 GLY A N 1
ATOM 1512 C CA . GLY A 1 198 ? -13.582 9.971 -13.632 1.00 71.31 198 GLY A CA 1
ATOM 1513 C C . GLY A 1 198 ? -14.596 9.365 -12.660 1.00 71.31 198 GLY A C 1
ATOM 1514 O O . GLY A 1 198 ? -14.910 9.963 -11.623 1.00 71.31 198 GLY A O 1
ATOM 1515 N N . PRO A 1 199 ? -15.136 8.180 -12.994 1.00 78.25 199 PRO A N 1
ATOM 1516 C CA . PRO A 1 199 ? -16.047 7.454 -12.120 1.00 78.25 199 PRO A CA 1
ATOM 1517 C C . PRO A 1 199 ? -15.337 7.022 -10.834 1.00 78.25 199 PRO A C 1
ATOM 1519 O O . PRO A 1 199 ? -14.135 6.783 -10.824 1.00 78.25 199 PRO A O 1
ATOM 1522 N N . VAL A 1 200 ? -16.096 6.890 -9.747 1.00 83.19 200 VAL A N 1
ATOM 1523 C CA . VAL A 1 200 ? -15.586 6.325 -8.492 1.00 83.19 200 VAL A CA 1
ATOM 1524 C C . VAL A 1 200 ? -15.113 4.892 -8.735 1.00 83.19 200 VAL A C 1
ATOM 1526 O O . VAL A 1 200 ? -15.803 4.124 -9.402 1.00 83.19 200 VAL A O 1
ATOM 1529 N N . LEU A 1 201 ? -13.986 4.504 -8.132 1.00 86.81 201 LEU A N 1
ATOM 1530 C CA . LEU A 1 201 ? -13.573 3.102 -8.081 1.00 86.81 201 LEU A CA 1
ATOM 1531 C C . LEU A 1 201 ? -14.420 2.361 -7.032 1.00 86.81 201 LEU A C 1
ATOM 1533 O O . LEU A 1 201 ? -13.974 2.113 -5.911 1.00 86.81 201 LEU A O 1
ATOM 1537 N N . ASP A 1 202 ? -15.681 2.082 -7.365 1.00 86.88 202 ASP A N 1
ATOM 1538 C CA . ASP A 1 202 ? -16.662 1.547 -6.413 1.00 86.88 202 ASP A CA 1
ATOM 1539 C C . ASP A 1 202 ? -16.245 0.175 -5.850 1.00 86.88 202 ASP A C 1
ATOM 1541 O O . ASP A 1 202 ? -16.413 -0.071 -4.650 1.00 86.88 202 ASP A O 1
ATOM 1545 N N . ASP A 1 203 ? -15.590 -0.660 -6.663 1.00 89.38 203 ASP A N 1
ATOM 1546 C CA . ASP A 1 203 ? -15.082 -1.979 -6.262 1.00 89.38 203 ASP A CA 1
ATOM 1547 C C . ASP A 1 203 ? -13.966 -1.903 -5.210 1.00 89.38 203 ASP A C 1
ATOM 1549 O O . ASP A 1 203 ? -13.802 -2.818 -4.394 1.00 89.38 203 ASP A O 1
ATOM 1553 N N . ALA A 1 204 ? -13.235 -0.784 -5.135 1.00 92.38 204 ALA A N 1
ATOM 1554 C CA . ALA A 1 204 ? -12.198 -0.612 -4.123 1.00 92.38 204 ALA A CA 1
ATOM 1555 C C . ALA A 1 204 ? -12.778 -0.511 -2.709 1.00 92.38 204 ALA A C 1
ATOM 1557 O O . ALA A 1 204 ? -12.104 -0.909 -1.758 1.00 92.38 204 ALA A O 1
ATOM 1558 N N . ARG A 1 205 ? -14.017 -0.027 -2.524 1.00 94.06 205 ARG A N 1
ATOM 1559 C CA . ARG A 1 205 ? -14.602 0.136 -1.181 1.00 94.06 205 ARG A CA 1
ATOM 1560 C C . ARG A 1 205 ? -14.732 -1.182 -0.415 1.00 94.06 205 ARG A C 1
ATOM 1562 O O . ARG A 1 205 ? -14.174 -1.275 0.683 1.00 94.06 205 ARG A O 1
ATOM 1569 N N . PRO A 1 206 ? -15.457 -2.199 -0.920 1.00 95.44 206 PRO A N 1
ATOM 1570 C CA . PRO A 1 206 ? -15.637 -3.432 -0.170 1.00 95.44 206 PRO A CA 1
ATOM 1571 C C . PRO A 1 206 ? -14.324 -4.217 -0.026 1.00 95.44 206 PRO A C 1
ATOM 1573 O O . PRO A 1 206 ? -14.103 -4.818 1.025 1.00 95.44 206 PRO A O 1
ATOM 1576 N N . LEU A 1 207 ? -13.415 -4.147 -1.008 1.00 94.69 207 LEU A N 1
ATOM 1577 C CA . LEU A 1 207 ? -12.081 -4.753 -0.918 1.00 94.69 207 LEU A CA 1
ATOM 1578 C C . LEU A 1 207 ? -11.203 -4.062 0.133 1.00 94.69 207 LEU A C 1
ATOM 1580 O O . LEU A 1 207 ? -10.557 -4.733 0.931 1.00 94.69 207 LEU A O 1
ATOM 1584 N N . THR A 1 208 ? -11.252 -2.731 0.220 1.00 95.75 208 THR A N 1
ATOM 1585 C CA . THR A 1 208 ? -10.565 -1.959 1.268 1.00 95.75 208 THR A CA 1
ATOM 1586 C C . THR A 1 208 ? -11.102 -2.318 2.649 1.00 95.75 208 THR A C 1
ATOM 1588 O O . THR A 1 208 ? -10.329 -2.589 3.565 1.00 95.75 208 THR A O 1
ATOM 1591 N N . MET A 1 209 ? -12.426 -2.375 2.821 1.00 94.94 209 MET A N 1
ATOM 1592 C CA . MET A 1 209 ? -13.024 -2.761 4.105 1.00 94.94 209 MET A CA 1
ATOM 1593 C C . MET A 1 209 ? -12.640 -4.186 4.500 1.00 94.94 209 MET A C 1
ATOM 1595 O O . MET A 1 209 ? -12.336 -4.453 5.663 1.00 94.94 209 MET A O 1
ATOM 1599 N N . ARG A 1 210 ? -12.603 -5.097 3.526 1.00 94.06 210 ARG A N 1
ATOM 1600 C CA . ARG A 1 210 ? -12.111 -6.454 3.730 1.00 94.06 210 ARG A CA 1
ATOM 1601 C C . ARG A 1 210 ? -10.642 -6.464 4.152 1.00 94.06 210 ARG A C 1
ATOM 1603 O O . ARG A 1 210 ? -10.316 -7.123 5.134 1.00 94.06 210 ARG A O 1
ATOM 1610 N N . PHE A 1 211 ? -9.787 -5.707 3.470 1.00 94.06 211 PHE A N 1
ATOM 1611 C CA . PHE A 1 211 ? -8.368 -5.563 3.798 1.00 94.06 211 PHE A CA 1
ATOM 1612 C C . PHE A 1 211 ? -8.163 -5.101 5.246 1.00 94.06 211 PHE A C 1
ATOM 1614 O O . PHE A 1 211 ? -7.434 -5.736 6.001 1.00 94.06 211 PHE A O 1
ATOM 1621 N N . LEU A 1 212 ? -8.886 -4.064 5.679 1.00 93.62 212 LEU A N 1
ATOM 1622 C CA . LEU A 1 212 ? -8.835 -3.565 7.060 1.00 93.62 212 LEU A CA 1
ATOM 1623 C C . LEU A 1 212 ? -9.312 -4.605 8.090 1.00 93.62 212 LEU A C 1
ATOM 1625 O O . LEU A 1 212 ? -8.830 -4.627 9.220 1.00 93.62 212 LEU A O 1
ATOM 1629 N N . ASN A 1 213 ? -10.251 -5.478 7.721 1.00 91.81 213 ASN A N 1
ATOM 1630 C CA . ASN A 1 213 ? -10.733 -6.536 8.610 1.00 91.81 213 ASN A CA 1
ATOM 1631 C C . ASN A 1 213 ? -9.743 -7.699 8.760 1.00 91.81 213 ASN A C 1
ATOM 1633 O O . ASN A 1 213 ? -9.749 -8.344 9.812 1.00 91.81 213 ASN A O 1
ATOM 1637 N N . LEU A 1 214 ? -8.904 -7.947 7.747 1.00 91.56 214 LEU A N 1
ATOM 1638 C CA . LEU A 1 214 ? -7.838 -8.954 7.797 1.00 91.56 214 LEU A CA 1
ATOM 1639 C C . LEU A 1 214 ? -6.670 -8.531 8.673 1.00 91.56 214 LEU A C 1
ATOM 1641 O O . LEU A 1 214 ? -6.051 -9.367 9.327 1.00 91.56 214 LEU A O 1
ATOM 1645 N N . LEU A 1 215 ? -6.368 -7.237 8.685 1.00 91.81 215 LEU A N 1
ATOM 1646 C CA . LEU A 1 215 ? -5.316 -6.703 9.527 1.00 91.81 215 LEU A CA 1
ATOM 1647 C C . LEU A 1 215 ? -5.705 -6.787 11.009 1.00 91.81 215 LEU A C 1
ATOM 1649 O O . LEU A 1 215 ? -6.863 -6.605 11.415 1.00 91.81 215 LEU A O 1
ATOM 1653 N N . SER A 1 216 ? -4.693 -7.014 11.847 1.00 91.44 216 SER A N 1
ATOM 1654 C CA . SER A 1 216 ? -4.840 -6.844 13.288 1.00 91.44 216 SER A CA 1
ATOM 1655 C C . SER A 1 216 ? -5.233 -5.388 13.596 1.00 91.44 216 SER A C 1
ATOM 1657 O O . SER A 1 216 ? -4.890 -4.471 12.836 1.00 91.44 216 SER A O 1
ATOM 1659 N N . PRO A 1 217 ? -5.938 -5.121 14.711 1.00 90.81 217 PRO A N 1
ATOM 1660 C CA . PRO A 1 217 ? -6.274 -3.749 15.077 1.00 90.81 217 PRO A CA 1
ATOM 1661 C C . PRO A 1 217 ? -5.043 -2.840 15.195 1.00 90.81 217 PRO A C 1
ATOM 1663 O O . PRO A 1 217 ? -5.121 -1.690 14.781 1.00 90.81 217 PRO A O 1
ATOM 1666 N N . SER A 1 218 ? -3.899 -3.348 15.676 1.00 90.44 218 SER A N 1
ATOM 1667 C CA . SER A 1 218 ? -2.652 -2.572 15.733 1.00 90.44 218 SER A CA 1
ATOM 1668 C C . SER A 1 218 ? -2.155 -2.184 14.342 1.00 90.44 218 SER A C 1
ATOM 1670 O O . SER A 1 218 ? -1.944 -1.001 14.098 1.00 90.44 218 SER A O 1
ATOM 1672 N N . HIS A 1 219 ? -2.051 -3.133 13.404 1.00 91.06 219 HIS A N 1
ATOM 1673 C CA . HIS A 1 219 ? -1.620 -2.838 12.031 1.00 91.06 219 HIS A CA 1
ATOM 1674 C C . HIS A 1 219 ? -2.580 -1.883 11.324 1.00 91.06 219 HIS A C 1
ATOM 1676 O O . HIS A 1 219 ? -2.144 -0.966 10.635 1.00 91.06 219 HIS A O 1
ATOM 1682 N N . THR A 1 220 ? -3.886 -2.048 11.540 1.00 93.44 220 THR A N 1
ATOM 1683 C CA . THR A 1 220 ? -4.897 -1.156 10.963 1.00 93.44 220 THR A CA 1
ATOM 1684 C C . THR A 1 220 ? -4.752 0.270 11.493 1.00 93.44 220 THR A C 1
ATOM 1686 O O . THR A 1 220 ? -4.792 1.226 10.721 1.00 93.44 220 THR A O 1
ATOM 1689 N N . ILE A 1 221 ? -4.555 0.423 12.807 1.00 92.75 221 ILE A N 1
ATOM 1690 C CA . ILE A 1 221 ? -4.365 1.727 13.449 1.00 92.75 221 ILE A CA 1
ATOM 1691 C C . ILE A 1 221 ? -3.064 2.377 12.976 1.00 92.75 221 ILE A C 1
ATOM 1693 O O . ILE A 1 221 ? -3.083 3.545 12.598 1.00 92.75 221 ILE A O 1
ATOM 1697 N N . THR A 1 222 ? -1.962 1.623 12.922 1.00 92.62 222 THR A N 1
ATOM 1698 C CA . THR A 1 222 ? -0.685 2.101 12.377 1.00 92.62 222 THR A CA 1
ATOM 1699 C C . THR A 1 222 ? -0.826 2.540 10.923 1.00 92.62 222 THR A C 1
ATOM 1701 O O . THR A 1 222 ? -0.347 3.614 10.570 1.00 92.62 222 THR A O 1
ATOM 1704 N N . ALA A 1 223 ? -1.517 1.764 10.085 1.00 93.38 223 ALA A N 1
ATOM 1705 C CA . ALA A 1 223 ? -1.673 2.093 8.676 1.00 93.38 223 ALA A CA 1
ATOM 1706 C C . ALA A 1 223 ? -2.527 3.354 8.464 1.00 93.38 223 ALA A C 1
ATOM 1708 O O . ALA A 1 223 ? -2.110 4.278 7.767 1.00 93.38 223 ALA A O 1
ATOM 1709 N N . LEU A 1 224 ? -3.696 3.435 9.108 1.00 94.00 224 LEU A N 1
ATOM 1710 C CA . LEU A 1 224 ? -4.572 4.609 9.021 1.00 94.00 224 LEU A CA 1
ATOM 1711 C C . LEU A 1 224 ? -3.919 5.857 9.639 1.00 94.00 224 LEU A C 1
ATOM 1713 O O . LEU A 1 224 ? -4.041 6.949 9.084 1.00 94.00 224 LEU A O 1
ATOM 1717 N N . GLY A 1 225 ? -3.192 5.700 10.749 1.00 90.94 225 GLY A N 1
ATOM 1718 C CA . GLY A 1 225 ? -2.383 6.760 11.350 1.00 90.94 225 GLY A CA 1
ATOM 1719 C C . GLY A 1 225 ? -1.273 7.240 10.413 1.00 90.94 225 GLY A C 1
ATOM 1720 O O . GLY A 1 225 ? -1.114 8.441 10.220 1.00 90.94 225 GLY A O 1
ATOM 1721 N N . GLY A 1 226 ? -0.576 6.318 9.744 1.00 91.38 226 GLY A N 1
ATOM 1722 C CA . GLY A 1 226 ? 0.438 6.636 8.738 1.00 91.38 226 GLY A CA 1
ATOM 1723 C C . GLY A 1 226 ? -0.120 7.420 7.547 1.00 91.38 226 GLY A C 1
ATOM 1724 O O . GLY A 1 226 ? 0.514 8.363 7.084 1.00 91.38 226 GLY A O 1
ATOM 1725 N N . ILE A 1 227 ? -1.338 7.105 7.090 1.00 93.50 227 ILE A N 1
ATOM 1726 C CA . ILE A 1 227 ? -2.025 7.886 6.046 1.00 93.50 227 ILE A CA 1
ATOM 1727 C C . ILE A 1 227 ? -2.332 9.307 6.541 1.00 93.50 227 ILE A C 1
ATOM 1729 O O . ILE A 1 227 ? -2.097 10.276 5.814 1.00 93.50 227 ILE A O 1
ATOM 1733 N N . LEU A 1 228 ? -2.830 9.443 7.775 1.00 90.50 228 LEU A N 1
ATOM 1734 C CA . LEU A 1 228 ? -3.155 10.735 8.390 1.00 90.50 228 LEU A CA 1
ATOM 1735 C C . LEU A 1 228 ? -1.930 11.633 8.590 1.00 90.50 228 LEU A C 1
ATOM 1737 O O . LEU A 1 228 ? -2.032 12.838 8.367 1.00 90.50 228 LEU A O 1
ATOM 1741 N N . SER A 1 229 ? -0.800 11.042 8.971 1.00 88.88 229 SER A N 1
ATOM 1742 C CA . SER A 1 229 ? 0.475 11.733 9.188 1.00 88.88 229 SER A CA 1
ATOM 1743 C C . SER A 1 229 ? 1.326 11.861 7.921 1.00 88.88 229 SER A C 1
ATOM 1745 O O . SER A 1 229 ? 2.446 12.362 7.986 1.00 88.88 229 SER A O 1
ATOM 1747 N N . SER A 1 230 ? 0.834 11.390 6.769 1.00 88.50 230 SER A N 1
ATOM 1748 C CA . SER A 1 230 ? 1.606 11.423 5.527 1.00 88.50 230 SER A CA 1
ATOM 1749 C C . SER A 1 230 ? 1.862 12.853 5.039 1.00 88.50 230 SER A C 1
ATOM 1751 O O . SER A 1 230 ? 1.068 13.763 5.280 1.00 88.50 230 SER A O 1
ATOM 1753 N N . VAL A 1 231 ? 2.981 13.039 4.335 1.00 84.12 231 VAL A N 1
ATOM 1754 C CA . VAL A 1 231 ? 3.360 14.305 3.696 1.00 84.12 231 VAL A CA 1
ATOM 1755 C C . VAL A 1 231 ? 3.327 14.107 2.174 1.00 84.12 231 VAL A C 1
ATOM 1757 O O . VAL A 1 231 ? 3.969 13.172 1.691 1.00 84.12 231 VAL A O 1
ATOM 1760 N N . PRO A 1 232 ? 2.592 14.938 1.407 1.00 84.94 232 PRO A N 1
ATOM 1761 C CA . PRO A 1 232 ? 1.696 16.009 1.859 1.00 84.94 232 PRO A CA 1
ATOM 1762 C C . PRO A 1 232 ? 0.467 15.474 2.623 1.00 84.94 232 PRO A C 1
ATOM 1764 O O . PRO A 1 232 ? 0.097 14.308 2.436 1.00 84.94 232 PRO A O 1
ATOM 1767 N N . PRO A 1 233 ? -0.170 16.309 3.471 1.00 86.00 233 PRO A N 1
ATOM 1768 C CA . PRO A 1 233 ? -1.314 15.890 4.274 1.00 86.00 233 PRO A CA 1
ATOM 1769 C C . PRO A 1 233 ? -2.464 15.398 3.386 1.00 86.00 233 PRO A C 1
ATOM 1771 O O . PRO A 1 233 ? -2.701 15.958 2.313 1.00 86.00 233 PRO A O 1
ATOM 1774 N N . PRO A 1 234 ? -3.228 14.382 3.823 1.00 87.81 234 PRO A N 1
ATOM 1775 C CA . PRO A 1 234 ? -4.327 13.861 3.027 1.00 87.81 234 PRO A CA 1
ATOM 1776 C C . PRO A 1 234 ? -5.453 14.891 2.883 1.00 87.81 234 PRO A C 1
ATOM 1778 O O . PRO A 1 234 ? -5.786 15.634 3.819 1.00 87.81 234 PRO A O 1
ATOM 1781 N N . VAL A 1 235 ? -6.110 14.856 1.722 1.00 88.06 235 VAL A N 1
ATOM 1782 C CA . VAL A 1 235 ? -7.301 15.661 1.426 1.00 88.06 235 VAL A CA 1
ATOM 1783 C C . VAL A 1 235 ? -8.401 15.451 2.462 1.00 88.06 235 VAL A C 1
ATOM 1785 O O . VAL A 1 235 ? -8.537 14.393 3.083 1.00 88.06 235 VAL A O 1
ATOM 1788 N N . ALA A 1 236 ? -9.231 16.479 2.646 1.00 88.06 236 ALA A N 1
ATOM 1789 C CA . ALA A 1 236 ? -10.179 16.549 3.755 1.00 88.06 236 ALA A CA 1
ATOM 1790 C C . ALA A 1 236 ? -11.134 15.344 3.847 1.00 88.06 236 ALA A C 1
ATOM 1792 O O . ALA A 1 236 ? -11.468 14.927 4.956 1.00 88.06 236 ALA A O 1
ATOM 1793 N N . HIS A 1 237 ? -11.569 14.779 2.715 1.00 88.44 237 HIS A N 1
ATOM 1794 C CA . HIS A 1 237 ? -12.461 13.617 2.712 1.00 88.44 237 HIS A CA 1
ATOM 1795 C C . HIS A 1 237 ? -11.744 12.337 3.176 1.00 88.44 237 HIS A C 1
ATOM 1797 O O . HIS A 1 237 ? -12.265 11.646 4.049 1.00 88.44 237 HIS A O 1
ATOM 1803 N N . VAL A 1 238 ? -10.519 12.085 2.694 1.00 91.69 238 VAL A N 1
ATOM 1804 C CA . VAL A 1 238 ? -9.668 10.964 3.137 1.00 91.69 238 VAL A CA 1
ATOM 1805 C C . VAL A 1 238 ? -9.367 11.081 4.625 1.00 91.69 238 VAL A C 1
ATOM 1807 O O . VAL A 1 238 ? -9.509 10.105 5.358 1.00 91.69 238 VAL A O 1
ATOM 1810 N N . ARG A 1 239 ? -9.032 12.286 5.104 1.00 90.81 239 ARG A N 1
ATOM 1811 C CA . ARG A 1 239 ? -8.783 12.537 6.530 1.00 90.81 239 ARG A CA 1
ATOM 1812 C C . ARG A 1 239 ? -10.002 12.205 7.393 1.00 90.81 239 ARG A C 1
ATOM 1814 O O . ARG A 1 239 ? -9.873 11.470 8.369 1.00 90.81 239 ARG A O 1
ATOM 1821 N N . LYS A 1 240 ? -11.186 12.713 7.029 1.00 89.94 240 LYS A N 1
ATOM 1822 C CA . LYS A 1 240 ? -12.444 12.424 7.746 1.00 89.94 240 LYS A CA 1
ATOM 1823 C C . LYS A 1 240 ? -12.738 10.925 7.780 1.00 89.94 240 LYS A C 1
ATOM 1825 O O . LYS A 1 240 ? -13.120 10.399 8.823 1.00 89.94 240 LYS A O 1
ATOM 1830 N N . LEU A 1 241 ? -12.531 10.241 6.658 1.00 91.44 241 LEU A N 1
ATOM 1831 C CA . LEU A 1 241 ? -12.755 8.808 6.554 1.00 91.44 241 LEU A CA 1
ATOM 1832 C C . LEU A 1 241 ? -11.767 8.003 7.405 1.00 91.44 241 LEU A C 1
ATOM 1834 O O . LEU A 1 241 ? -12.202 7.143 8.160 1.00 91.44 241 LEU A O 1
ATOM 1838 N N . CYS A 1 242 ? -10.469 8.312 7.358 1.00 92.06 242 CYS A N 1
ATOM 1839 C CA . CYS A 1 242 ? -9.464 7.630 8.178 1.00 92.06 242 CYS A CA 1
ATOM 1840 C C . CYS A 1 242 ? -9.756 7.788 9.677 1.00 92.06 242 CYS A C 1
ATOM 1842 O O . CYS A 1 242 ? -9.684 6.807 10.411 1.00 92.06 242 CYS A O 1
ATOM 1844 N N . VAL A 1 243 ? -10.167 8.981 10.129 1.00 89.81 243 VAL A N 1
ATOM 1845 C CA . VAL A 1 243 ? -10.595 9.209 11.523 1.00 89.81 243 VAL A CA 1
ATOM 1846 C C . VAL A 1 243 ? -11.825 8.365 11.875 1.00 89.81 243 VAL A C 1
ATOM 1848 O O . VAL A 1 243 ? -11.856 7.726 12.925 1.00 89.81 243 VAL A O 1
ATOM 1851 N N . SER A 1 244 ? -12.822 8.307 10.987 1.00 90.62 244 SER A N 1
ATOM 1852 C CA . SER A 1 244 ? -14.007 7.467 11.190 1.00 90.62 244 SER A CA 1
ATOM 1853 C C . SER A 1 244 ? -13.653 5.977 11.275 1.00 90.62 244 SER A C 1
ATOM 1855 O O . SER A 1 244 ? -14.159 5.275 12.150 1.00 90.62 244 SER A O 1
ATOM 1857 N N . LEU A 1 245 ? -12.785 5.488 10.384 1.00 91.31 245 LEU A N 1
ATOM 1858 C CA . LEU A 1 245 ? -12.340 4.093 10.360 1.00 91.31 245 LEU A CA 1
ATOM 1859 C C . LEU A 1 245 ? -11.510 3.752 11.604 1.00 91.31 245 LEU A C 1
ATOM 1861 O O . LEU A 1 245 ? -11.735 2.705 12.205 1.00 91.31 245 LEU A O 1
ATOM 1865 N N . LEU A 1 246 ? -10.618 4.644 12.047 1.00 90.50 246 LEU A N 1
ATOM 1866 C CA . LEU A 1 246 ? -9.879 4.493 13.306 1.00 90.50 246 LEU A CA 1
ATOM 1867 C C . LEU A 1 246 ? -10.825 4.352 14.500 1.00 90.50 246 LEU A C 1
ATOM 1869 O O . LEU A 1 246 ? -10.670 3.428 15.298 1.00 90.50 246 LEU A O 1
ATOM 1873 N N . GLY A 1 247 ? -11.849 5.205 14.581 1.00 88.56 247 GLY A N 1
ATOM 1874 C CA . GLY A 1 247 ? -12.884 5.112 15.610 1.00 88.56 247 GLY A CA 1
ATOM 1875 C C . GLY A 1 247 ? -13.580 3.747 15.633 1.00 88.56 247 GLY A C 1
ATOM 1876 O O . GLY A 1 247 ? -13.764 3.158 16.697 1.00 88.56 247 GLY A O 1
ATOM 1877 N N . GLN A 1 248 ? -13.896 3.191 14.460 1.00 89.38 248 GLN A N 1
ATOM 1878 C CA . GLN A 1 248 ? -14.462 1.842 14.348 1.00 89.38 248 GLN A CA 1
ATOM 1879 C C . GLN A 1 248 ? -13.483 0.751 14.806 1.00 89.38 248 GLN A C 1
ATOM 1881 O O . GLN A 1 248 ? -13.902 -0.214 15.448 1.00 89.38 248 GLN A O 1
ATOM 1886 N N . GLN A 1 249 ? -12.181 0.897 14.537 1.00 90.25 249 GLN A N 1
ATOM 1887 C CA . GLN A 1 249 ? -11.179 -0.069 15.000 1.00 90.25 249 GLN A CA 1
ATOM 1888 C C . GLN A 1 249 ? -11.053 -0.095 16.528 1.00 90.25 249 GLN A C 1
ATOM 1890 O O . GLN A 1 249 ? -10.895 -1.175 17.098 1.00 90.25 249 GLN A O 1
ATOM 1895 N N . LEU A 1 250 ? -11.197 1.047 17.212 1.00 89.44 250 LEU A N 1
ATOM 1896 C CA . LEU A 1 250 ? -11.183 1.112 18.683 1.00 89.44 250 LEU A CA 1
ATOM 1897 C C . LEU A 1 250 ? -12.355 0.350 19.318 1.00 89.44 250 LEU A C 1
ATOM 1899 O O . LEU A 1 250 ? -12.216 -0.256 20.386 1.00 89.44 250 LEU A O 1
ATOM 1903 N N . LEU A 1 251 ? -13.499 0.324 18.634 1.00 89.50 251 LEU A N 1
ATOM 1904 C CA . LEU A 1 251 ? -14.687 -0.396 19.084 1.00 89.50 251 LEU A CA 1
ATOM 1905 C C . LEU A 1 251 ? -14.550 -1.921 18.963 1.00 89.50 251 LEU A C 1
ATOM 1907 O O . LEU A 1 251 ? -15.263 -2.643 19.666 1.00 89.50 251 LEU A O 1
ATOM 1911 N N . ARG A 1 252 ? -13.589 -2.443 18.186 1.00 89.12 252 ARG A N 1
ATOM 1912 C CA . ARG A 1 252 ? -13.326 -3.893 18.103 1.00 89.12 252 ARG A CA 1
ATOM 1913 C C . ARG A 1 252 ? -12.885 -4.467 19.464 1.00 89.12 252 ARG A C 1
ATOM 1915 O O . ARG A 1 252 ? -12.346 -3.732 20.301 1.00 89.12 252 ARG A O 1
ATOM 1922 N N . PRO A 1 253 ? -13.062 -5.780 19.718 1.00 85.56 253 PRO A N 1
ATOM 1923 C CA . PRO A 1 253 ? -12.713 -6.404 21.002 1.00 85.56 253 PRO A CA 1
ATOM 1924 C C . PRO A 1 253 ? -11.259 -6.186 21.455 1.00 85.56 253 PRO A C 1
ATOM 1926 O O . PRO A 1 253 ? -11.001 -6.092 22.648 1.00 85.56 253 PRO A O 1
ATOM 1929 N N . GLN A 1 254 ? -10.318 -6.043 20.514 1.00 86.81 254 GLN A N 1
ATOM 1930 C CA . GLN A 1 254 ? -8.896 -5.772 20.781 1.00 86.81 254 GLN A CA 1
ATOM 1931 C C . GLN A 1 254 ? -8.458 -4.362 20.345 1.00 86.81 254 GLN A C 1
ATOM 1933 O O . GLN A 1 254 ? -7.265 -4.106 20.214 1.00 86.81 254 GLN A O 1
ATOM 1938 N N . GLY A 1 255 ? -9.400 -3.441 20.114 1.00 88.69 255 GLY A N 1
ATOM 1939 C CA . GLY A 1 255 ? -9.118 -2.106 19.576 1.00 88.69 255 GLY A CA 1
ATOM 1940 C C . GLY A 1 255 ? -8.196 -1.268 20.464 1.00 88.69 255 GLY A C 1
ATOM 1941 O O . GLY A 1 255 ? -7.157 -0.809 20.005 1.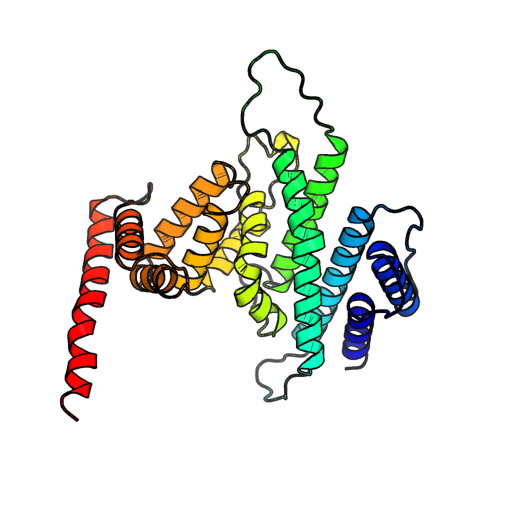00 88.69 255 GLY A O 1
ATOM 1942 N N . VAL A 1 256 ? -8.525 -1.141 21.755 1.00 90.94 256 VAL A N 1
ATOM 1943 C CA . VAL A 1 256 ? -7.717 -0.378 22.733 1.00 90.94 256 VAL A CA 1
ATOM 1944 C C . VAL A 1 256 ? -6.320 -0.983 22.904 1.00 90.94 256 VAL A C 1
ATOM 1946 O O . VAL A 1 256 ? -5.326 -0.265 22.903 1.00 90.94 256 VAL A O 1
ATOM 1949 N N . ARG A 1 257 ? -6.221 -2.317 22.982 1.00 89.06 257 ARG A N 1
ATOM 1950 C CA . ARG A 1 257 ? -4.925 -3.008 23.049 1.00 89.06 257 ARG A CA 1
ATOM 1951 C C . ARG A 1 257 ? -4.112 -2.797 21.772 1.00 89.06 257 ARG A C 1
ATOM 1953 O O . ARG A 1 257 ? -2.908 -2.584 21.850 1.00 89.06 257 ARG A O 1
ATOM 1960 N N . GLY A 1 258 ? -4.774 -2.838 20.618 1.00 88.75 258 GLY A N 1
ATOM 1961 C CA . GLY A 1 258 ? -4.179 -2.555 19.318 1.00 88.75 258 GLY A CA 1
ATOM 1962 C C . GLY A 1 258 ? -3.649 -1.129 19.218 1.00 88.75 258 GLY A C 1
ATOM 1963 O O . GLY A 1 258 ? -2.545 -0.948 18.724 1.00 88.75 258 GLY A O 1
ATOM 1964 N N . LEU A 1 259 ? -4.380 -0.141 19.748 1.00 89.94 259 LEU A N 1
ATOM 1965 C CA . LEU A 1 259 ? -3.929 1.250 19.825 1.00 89.94 259 LEU A CA 1
ATOM 1966 C C . LEU A 1 259 ? -2.647 1.367 20.649 1.00 89.94 259 LEU A C 1
ATOM 1968 O O . LEU A 1 259 ? -1.670 1.940 20.180 1.00 89.94 259 LEU A O 1
ATOM 1972 N N . CYS A 1 260 ? -2.623 0.780 21.848 1.00 88.50 260 CYS A N 1
ATOM 1973 C CA . CYS A 1 260 ? -1.416 0.774 22.669 1.00 88.50 260 CYS A CA 1
ATOM 1974 C C . CYS A 1 260 ? -0.257 0.079 21.940 1.00 88.50 260 CYS A C 1
ATOM 1976 O O . CYS A 1 260 ? 0.834 0.629 21.871 1.00 88.50 260 CYS A O 1
ATOM 1978 N N . ALA A 1 261 ? -0.484 -1.090 21.339 1.00 88.00 261 ALA A N 1
ATOM 1979 C CA . ALA A 1 261 ? 0.553 -1.788 20.581 1.00 88.00 261 ALA A CA 1
ATOM 1980 C C . ALA A 1 261 ? 1.063 -0.968 19.380 1.00 88.00 261 ALA A C 1
ATOM 1982 O O . ALA A 1 261 ? 2.255 -0.985 19.103 1.00 88.00 261 ALA A O 1
ATOM 1983 N N . ALA A 1 262 ? 0.191 -0.219 18.702 1.00 87.38 262 ALA A N 1
ATOM 1984 C CA . ALA A 1 262 ? 0.567 0.648 17.589 1.00 87.38 262 ALA A CA 1
ATOM 1985 C C . ALA A 1 262 ? 1.419 1.849 18.033 1.00 87.38 262 ALA A C 1
ATOM 1987 O O . ALA A 1 262 ? 2.358 2.207 17.334 1.00 87.38 262 ALA A O 1
ATOM 1988 N N . VAL A 1 263 ? 1.110 2.461 19.181 1.00 86.44 263 VAL A N 1
ATOM 1989 C CA . VAL A 1 263 ? 1.817 3.656 19.681 1.00 86.44 263 VAL A CA 1
ATOM 1990 C C . VAL A 1 263 ? 3.103 3.289 20.431 1.00 86.44 263 VAL A C 1
ATOM 1992 O O . VAL A 1 263 ? 4.139 3.919 20.242 1.00 86.44 263 VAL A O 1
ATOM 1995 N N . PHE A 1 264 ? 3.064 2.256 21.274 1.00 83.94 264 PHE A N 1
ATOM 1996 C CA . PHE A 1 264 ? 4.217 1.826 22.076 1.00 83.94 264 PHE A CA 1
ATOM 1997 C C . PHE A 1 264 ? 5.136 0.845 21.345 1.00 83.94 264 PHE A C 1
ATOM 1999 O O . PHE A 1 264 ? 6.300 0.739 21.711 1.00 83.94 264 PHE A O 1
ATOM 2006 N N . GLY A 1 265 ? 4.637 0.133 20.330 1.00 76.88 265 GLY A N 1
ATOM 2007 C CA . GLY A 1 265 ? 5.438 -0.787 19.519 1.00 76.88 265 GLY A CA 1
ATOM 2008 C C . GLY A 1 265 ? 6.279 -0.098 18.444 1.00 76.88 265 GLY A C 1
ATOM 2009 O O . GLY A 1 265 ? 7.101 -0.754 17.814 1.00 76.88 265 GLY A O 1
ATOM 2010 N N . GLN A 1 266 ? 6.088 1.205 18.219 1.00 67.19 266 GLN A N 1
ATOM 2011 C CA . GLN A 1 266 ? 6.949 1.984 17.336 1.00 67.19 266 GLN A CA 1
ATOM 2012 C C . GLN A 1 266 ? 8.183 2.479 18.100 1.00 67.19 266 GLN A C 1
ATOM 2014 O O . GLN A 1 266 ? 8.064 3.172 19.119 1.00 67.19 266 GLN A O 1
ATOM 2019 N N . GLU A 1 267 ? 9.367 2.156 17.569 1.00 58.22 267 GLU A N 1
ATOM 2020 C CA . GLU A 1 267 ? 10.688 2.649 17.998 1.00 58.22 267 GLU A CA 1
ATOM 2021 C C . GLU A 1 267 ? 10.884 4.136 17.641 1.00 58.22 267 GLU A C 1
ATOM 2023 O O . GLU A 1 267 ? 11.884 4.534 17.057 1.00 58.22 267 GLU A O 1
ATOM 2028 N N . GLN A 1 268 ? 9.889 4.976 17.919 1.00 59.88 268 GLN A N 1
ATOM 2029 C CA . GLN A 1 268 ? 10.033 6.425 17.811 1.00 59.88 268 GLN A CA 1
ATOM 2030 C C . GLN A 1 268 ? 10.592 6.989 19.120 1.00 59.88 268 GLN A C 1
ATOM 2032 O O . GLN A 1 268 ? 10.132 6.584 20.196 1.00 59.88 268 GLN A O 1
ATOM 2037 N N . ASP A 1 269 ? 11.506 7.958 18.995 1.00 63.06 269 ASP A N 1
ATOM 2038 C CA . ASP A 1 269 ? 12.184 8.714 20.069 1.00 63.06 269 ASP A CA 1
ATOM 2039 C C . ASP A 1 269 ? 11.239 9.557 20.955 1.00 63.06 269 ASP A C 1
ATOM 2041 O O . ASP A 1 269 ? 11.690 10.296 21.831 1.00 63.06 269 ASP A O 1
ATOM 2045 N N . GLU A 1 270 ? 9.921 9.468 20.752 1.00 74.69 270 GLU A N 1
ATOM 2046 C CA . GLU A 1 270 ? 8.941 10.151 21.595 1.00 74.69 270 GLU A CA 1
ATOM 2047 C C . GLU A 1 270 ? 8.996 9.631 23.035 1.00 74.69 270 GLU A C 1
ATOM 2049 O O . GLU A 1 270 ? 9.067 8.421 23.303 1.00 74.69 270 GLU A O 1
ATOM 2054 N N . THR A 1 271 ? 8.890 10.560 23.983 1.00 82.88 271 THR A N 1
ATOM 2055 C CA . THR A 1 271 ? 8.871 10.219 25.403 1.00 82.88 271 THR A CA 1
ATOM 2056 C C . THR A 1 271 ? 7.625 9.393 25.740 1.00 82.88 271 THR A C 1
ATOM 2058 O O . THR A 1 271 ? 6.553 9.552 25.151 1.00 82.88 271 THR A O 1
ATOM 2061 N N . LEU A 1 272 ? 7.724 8.512 26.745 1.00 85.00 272 LEU A N 1
ATOM 2062 C CA . LE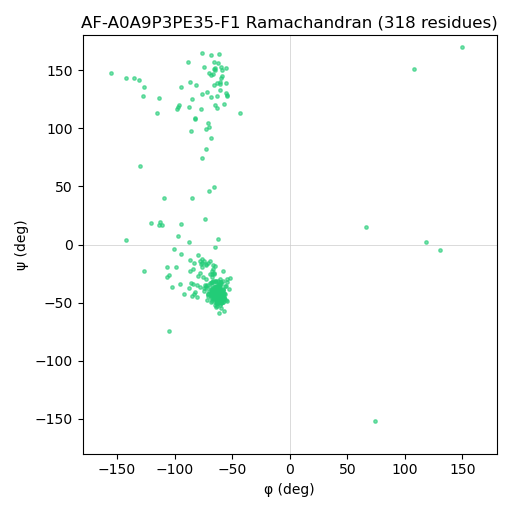U A 1 272 ? 6.585 7.689 27.188 1.00 85.00 272 LEU A CA 1
ATOM 2063 C C . LEU A 1 272 ? 5.346 8.530 27.543 1.00 85.00 272 LEU A C 1
ATOM 2065 O O . LEU A 1 272 ? 4.215 8.084 27.344 1.00 85.00 272 LEU A O 1
ATOM 2069 N N . VAL A 1 273 ? 5.553 9.749 28.047 1.00 85.81 273 VAL A N 1
ATOM 2070 C CA . VAL A 1 273 ? 4.479 10.681 28.408 1.00 85.81 273 VAL A CA 1
ATOM 2071 C C . VAL A 1 273 ? 3.741 11.184 27.168 1.00 85.81 273 VAL A C 1
ATOM 2073 O O . VAL A 1 273 ? 2.512 11.192 27.165 1.00 85.81 273 VAL A O 1
ATOM 2076 N N . GLU A 1 274 ? 4.452 11.551 26.102 1.00 86.81 274 GLU A N 1
ATOM 2077 C CA . GLU A 1 274 ? 3.844 11.997 24.842 1.00 86.81 274 GLU A CA 1
ATOM 2078 C C . GLU A 1 274 ? 3.030 10.876 24.190 1.00 86.81 274 GLU A C 1
ATOM 2080 O O . GLU A 1 274 ? 1.884 11.100 23.787 1.00 86.81 274 GLU A O 1
ATOM 2085 N N . LYS A 1 275 ? 3.562 9.646 24.201 1.00 84.38 275 LYS A N 1
ATOM 2086 C CA . LYS A 1 275 ? 2.856 8.440 23.739 1.00 84.38 275 LYS A CA 1
ATOM 2087 C C . LYS A 1 275 ? 1.563 8.201 24.528 1.00 84.38 275 LYS A C 1
ATOM 2089 O O . LYS A 1 275 ? 0.502 7.983 23.938 1.00 84.38 275 LYS A O 1
ATOM 2094 N N . LEU A 1 276 ? 1.604 8.311 25.859 1.00 87.25 276 LEU A N 1
ATOM 2095 C CA . LEU A 1 276 ? 0.413 8.191 26.713 1.00 87.25 276 LEU A CA 1
ATOM 2096 C C . LEU A 1 276 ? -0.607 9.308 26.457 1.00 87.25 276 LEU A C 1
ATOM 2098 O O . LEU A 1 276 ? -1.803 9.036 26.354 1.00 87.25 276 LEU A O 1
ATOM 2102 N N . GLN A 1 277 ? -0.155 10.555 26.306 1.00 87.75 277 GLN A N 1
ATOM 2103 C CA . GLN A 1 277 ? -1.024 11.683 25.962 1.00 87.75 277 GLN A CA 1
ATOM 2104 C C . GLN A 1 277 ? -1.649 11.516 24.575 1.00 87.75 277 GLN A C 1
ATOM 2106 O O . GLN A 1 277 ? -2.808 11.879 24.370 1.00 87.75 277 GLN A O 1
ATOM 2111 N N . HIS A 1 278 ? -0.912 10.963 23.611 1.00 86.38 278 HIS A N 1
ATOM 2112 C CA . HIS A 1 278 ? -1.445 10.629 22.297 1.00 86.38 278 HIS A CA 1
ATOM 2113 C C . HIS A 1 278 ? -2.562 9.584 22.406 1.00 86.38 278 HIS A C 1
ATOM 2115 O O . HIS A 1 278 ? -3.669 9.831 21.927 1.00 86.38 278 HIS A O 1
ATOM 2121 N N . VAL A 1 279 ? -2.322 8.476 23.116 1.00 88.50 279 VAL A N 1
ATOM 2122 C CA . VAL A 1 279 ? -3.344 7.446 23.372 1.00 88.50 279 VAL A CA 1
ATOM 2123 C C . VAL A 1 279 ? -4.572 8.046 24.060 1.00 88.50 279 VAL A C 1
ATOM 2125 O O . VAL A 1 279 ? -5.693 7.808 23.615 1.00 88.50 279 VAL A O 1
ATOM 2128 N N . ALA A 1 280 ? -4.382 8.872 25.092 1.00 88.69 280 ALA A N 1
ATOM 2129 C CA . ALA A 1 280 ? -5.479 9.532 25.794 1.00 88.69 280 ALA A CA 1
ATOM 2130 C C . ALA A 1 280 ? -6.303 10.431 24.858 1.00 88.69 280 ALA A C 1
ATOM 2132 O O . ALA A 1 280 ? -7.526 10.320 24.829 1.00 88.69 280 ALA A O 1
ATOM 2133 N N . ARG A 1 281 ? -5.656 11.268 24.034 1.00 87.81 281 ARG A N 1
ATOM 2134 C CA . ARG A 1 281 ? -6.347 12.117 23.045 1.00 87.81 281 ARG A CA 1
ATOM 2135 C C . ARG A 1 281 ? -7.178 11.293 22.063 1.00 87.81 281 ARG A C 1
ATOM 2137 O O . ARG A 1 281 ? -8.325 11.645 21.790 1.00 87.81 281 ARG A O 1
ATOM 2144 N N . VAL A 1 282 ? -6.620 10.193 21.559 1.00 86.81 282 VAL A N 1
ATOM 2145 C CA . VAL A 1 282 ? -7.323 9.296 20.631 1.00 86.81 282 VAL A CA 1
ATOM 2146 C C . VAL A 1 282 ? -8.528 8.645 21.312 1.00 86.81 282 VAL A C 1
ATOM 2148 O O . VAL A 1 282 ? -9.624 8.683 20.763 1.00 86.81 282 VAL A O 1
ATOM 2151 N N . LEU A 1 283 ? -8.366 8.114 22.527 1.00 89.44 283 LEU A N 1
ATOM 2152 C CA . LEU A 1 283 ? -9.454 7.461 23.263 1.00 89.44 283 LEU A CA 1
ATOM 2153 C C . LEU A 1 283 ? -10.564 8.433 23.678 1.00 89.44 283 LEU A C 1
ATOM 2155 O O . LEU A 1 283 ? -11.721 8.026 23.715 1.00 89.44 283 LEU A O 1
ATOM 2159 N N . MET A 1 284 ? -10.235 9.698 23.943 1.00 88.38 284 MET A N 1
ATOM 2160 C CA . MET A 1 284 ? -11.207 10.750 24.266 1.00 88.38 284 MET A CA 1
ATOM 2161 C C . MET A 1 284 ? -11.971 11.270 23.039 1.00 88.38 284 MET A C 1
ATOM 2163 O O . MET A 1 284 ? -12.966 11.978 23.190 1.00 88.38 284 MET A O 1
ATOM 2167 N N . THR A 1 285 ? -11.533 10.929 21.825 1.00 86.44 285 THR A N 1
ATOM 2168 C CA . THR A 1 285 ? -12.186 11.373 20.592 1.00 86.44 285 THR A CA 1
ATOM 2169 C C . THR A 1 285 ? -13.326 10.422 20.230 1.00 86.44 285 THR A C 1
ATOM 2171 O O . THR A 1 285 ? -13.114 9.374 19.621 1.00 86.44 285 THR A O 1
ATOM 2174 N N . VAL A 1 286 ? -14.554 10.796 20.599 1.00 84.94 286 VAL A N 1
ATOM 2175 C CA . VAL A 1 286 ? -15.757 10.004 20.301 1.00 84.94 286 VAL A CA 1
ATOM 2176 C C . VAL A 1 286 ? -16.046 10.020 18.789 1.00 84.94 286 VAL A C 1
ATOM 2178 O O . VAL A 1 286 ? -16.138 11.101 18.198 1.00 84.94 286 VAL A O 1
ATOM 2181 N N . PRO A 1 287 ? -16.213 8.854 18.133 1.00 84.12 287 PRO A N 1
ATOM 2182 C CA . PRO A 1 287 ? -16.595 8.793 16.725 1.00 84.12 287 PRO A CA 1
ATOM 2183 C C . PRO A 1 287 ? -17.960 9.450 16.482 1.00 84.12 287 PRO A C 1
ATOM 2185 O O . PRO A 1 287 ? -18.907 9.201 17.221 1.00 84.12 287 PRO A O 1
ATOM 2188 N N . ALA A 1 288 ? -18.097 10.219 15.397 1.00 77.69 288 ALA A N 1
ATOM 2189 C CA . ALA A 1 288 ? -19.293 11.031 15.124 1.00 77.69 288 ALA A CA 1
ATOM 2190 C C . ALA A 1 288 ? -20.622 10.246 15.044 1.00 77.69 288 ALA A C 1
ATOM 2192 O O . ALA A 1 288 ? -21.687 10.824 15.235 1.00 77.69 288 ALA A O 1
ATOM 2193 N N . ASN A 1 289 ? -20.566 8.941 14.766 1.00 81.00 289 ASN A N 1
ATOM 2194 C CA . ASN A 1 289 ? -21.746 8.086 14.598 1.00 81.00 289 ASN A CA 1
ATOM 2195 C C . ASN A 1 289 ? -22.114 7.294 15.865 1.00 81.00 289 ASN A C 1
ATOM 2197 O O . ASN A 1 289 ? -22.963 6.408 15.796 1.00 81.00 289 ASN A O 1
ATOM 2201 N N . VAL A 1 290 ? -21.456 7.553 16.998 1.00 85.94 290 VAL A N 1
ATOM 2202 C CA . VAL A 1 290 ? -21.660 6.811 18.249 1.00 85.94 290 VAL A CA 1
ATOM 2203 C C . VAL A 1 290 ? -21.966 7.797 19.365 1.00 85.94 290 VAL A C 1
ATOM 2205 O O . VAL A 1 290 ? -21.311 8.830 19.488 1.00 85.94 290 VAL A O 1
ATOM 2208 N N . LYS A 1 291 ? -22.971 7.481 20.184 1.00 90.69 291 LYS A N 1
ATOM 2209 C CA . LYS A 1 291 ? -23.283 8.291 21.360 1.00 90.69 291 LYS A CA 1
ATOM 2210 C C . LYS A 1 291 ? -22.129 8.203 22.367 1.00 90.69 291 LYS A C 1
ATOM 2212 O O . LYS A 1 291 ? -21.612 7.101 22.573 1.00 90.69 291 LYS A O 1
ATOM 2217 N N . PRO A 1 292 ? -21.714 9.315 22.998 1.00 89.94 292 PRO A N 1
ATOM 2218 C CA . PRO A 1 292 ? -20.629 9.299 23.976 1.00 89.94 292 PRO A CA 1
ATOM 2219 C C . PRO A 1 292 ? -20.834 8.263 25.084 1.00 89.94 292 PRO A C 1
ATOM 2221 O O . PRO A 1 292 ? -19.885 7.583 25.468 1.00 89.94 292 PRO A O 1
ATOM 2224 N N . GLU A 1 293 ? -22.070 8.091 25.550 1.00 92.69 293 GLU A N 1
ATOM 2225 C CA . GLU A 1 293 ? -22.423 7.152 26.615 1.00 92.69 293 GLU A CA 1
ATOM 2226 C C . GLU A 1 293 ? -22.135 5.708 26.190 1.00 92.69 293 GLU A C 1
ATOM 2228 O O . GLU A 1 293 ? -21.419 4.984 26.883 1.00 92.69 293 GLU A O 1
ATOM 2233 N N . ASP A 1 294 ? -22.614 5.319 25.005 1.00 90.88 294 ASP A N 1
ATOM 2234 C CA . ASP A 1 294 ? -22.400 3.985 24.437 1.00 90.88 294 ASP A CA 1
ATOM 2235 C C . ASP A 1 294 ? -20.913 3.737 24.148 1.00 90.88 294 ASP A C 1
ATOM 2237 O O . ASP A 1 294 ? -20.392 2.635 24.349 1.00 90.88 294 ASP A O 1
ATOM 2241 N N . TYR A 1 295 ? -20.201 4.768 23.688 1.00 91.62 295 TYR A N 1
ATOM 2242 C CA . TYR A 1 295 ? -18.772 4.691 23.414 1.00 91.62 295 TYR A CA 1
ATOM 2243 C C . TYR A 1 295 ? -17.968 4.434 24.696 1.00 91.62 295 TYR A C 1
ATOM 2245 O O . TYR A 1 295 ? -17.213 3.460 24.770 1.00 91.62 295 TYR A O 1
ATOM 2253 N N . PHE A 1 296 ? -18.152 5.255 25.734 1.00 93.44 296 PHE A N 1
ATOM 2254 C CA . PHE A 1 296 ? -17.405 5.113 26.984 1.00 93.44 296 PHE A CA 1
ATOM 2255 C C . PHE A 1 296 ? -17.807 3.863 27.771 1.00 93.44 296 PHE A C 1
ATOM 2257 O O . PHE A 1 296 ? -16.927 3.219 28.346 1.00 93.44 296 PHE A O 1
ATOM 2264 N N . ALA A 1 297 ? -19.076 3.442 27.710 1.00 92.88 297 ALA A N 1
ATOM 2265 C CA . ALA A 1 297 ? -19.523 2.166 28.271 1.00 92.88 297 ALA A CA 1
ATOM 2266 C C . ALA A 1 297 ? -18.770 0.963 27.672 1.00 92.88 297 ALA A C 1
ATOM 2268 O O . ALA A 1 297 ? -18.525 -0.018 28.368 1.00 92.88 297 ALA A O 1
ATOM 2269 N N . ASN A 1 298 ? -18.348 1.048 26.405 1.00 91.25 298 ASN A N 1
ATOM 2270 C CA . ASN A 1 298 ? -17.565 0.005 25.740 1.00 91.25 298 ASN A CA 1
ATOM 2271 C C . ASN A 1 298 ? -16.049 0.143 25.942 1.00 91.25 298 ASN A C 1
ATOM 2273 O O . ASN A 1 298 ? -15.341 -0.862 26.036 1.00 91.25 298 ASN A O 1
ATOM 2277 N N . ILE A 1 299 ? -15.521 1.368 25.951 1.00 92.25 299 ILE A N 1
ATOM 2278 C CA . ILE A 1 299 ? -14.074 1.621 25.981 1.00 92.25 299 ILE A CA 1
ATOM 2279 C C . ILE A 1 299 ? -13.502 1.535 27.399 1.00 92.25 299 ILE A C 1
ATOM 2281 O O . ILE A 1 299 ? -12.442 0.931 27.577 1.00 92.25 299 ILE A O 1
ATOM 2285 N N . ILE A 1 300 ? -14.198 2.062 28.413 1.00 92.94 300 ILE A N 1
ATOM 2286 C CA . ILE A 1 300 ? -13.710 2.071 29.803 1.00 92.94 300 ILE A CA 1
ATOM 2287 C C . ILE A 1 300 ? -13.419 0.649 30.312 1.00 92.94 300 ILE A C 1
ATOM 2289 O O . ILE A 1 300 ? -12.298 0.422 30.774 1.00 92.94 300 ILE A O 1
ATOM 2293 N N . PRO A 1 301 ? -14.318 -0.351 30.172 1.00 92.25 301 PRO A N 1
ATOM 2294 C CA . PRO A 1 301 ? -14.025 -1.712 30.624 1.00 92.25 301 PRO A CA 1
ATOM 2295 C C . PRO A 1 301 ? -12.800 -2.323 29.936 1.00 92.25 301 PRO A C 1
ATOM 2297 O O . PRO A 1 301 ? -12.038 -3.055 30.564 1.00 92.25 301 PRO A O 1
ATOM 2300 N N . LYS A 1 302 ? -12.566 -1.997 28.657 1.00 90.56 302 LYS A N 1
ATOM 2301 C CA . LYS A 1 302 ? -11.394 -2.478 27.911 1.00 90.56 302 LYS A CA 1
ATOM 2302 C C . LYS A 1 302 ? -10.101 -1.873 28.452 1.00 90.56 302 LYS A C 1
ATOM 2304 O O . LYS A 1 302 ? -9.135 -2.616 28.624 1.00 90.56 302 LYS A O 1
ATOM 2309 N N . ILE A 1 303 ? -10.093 -0.572 28.756 1.00 91.00 303 ILE A N 1
ATOM 2310 C CA . ILE A 1 303 ? -8.956 0.104 29.404 1.00 91.00 303 ILE A CA 1
ATOM 2311 C C . ILE A 1 303 ? -8.682 -0.540 30.765 1.00 91.00 303 ILE A C 1
ATOM 2313 O O . ILE A 1 303 ? -7.557 -0.961 31.022 1.00 91.00 303 ILE A O 1
ATOM 2317 N N . MET A 1 304 ? -9.716 -0.701 31.597 1.00 91.44 304 MET A N 1
ATOM 2318 C CA . MET A 1 304 ? -9.581 -1.335 32.911 1.00 91.44 304 MET A CA 1
ATOM 2319 C C . MET A 1 304 ? -9.029 -2.756 32.791 1.00 91.44 304 MET A C 1
ATOM 2321 O O . MET A 1 304 ? -8.076 -3.096 33.480 1.00 91.44 304 MET A O 1
ATOM 2325 N N . SER A 1 305 ? -9.528 -3.560 31.845 1.00 89.31 305 SER A N 1
ATOM 2326 C CA . SER A 1 305 ? -9.022 -4.921 31.614 1.00 89.31 305 SER A CA 1
ATOM 2327 C C . SER A 1 305 ? -7.538 -4.966 31.234 1.00 89.31 305 SER A C 1
ATOM 2329 O O . SER A 1 305 ? -6.841 -5.923 31.571 1.00 89.31 305 SER A O 1
ATOM 2331 N N . LEU A 1 306 ? -7.051 -3.940 30.529 1.00 86.38 306 LEU A N 1
ATOM 2332 C CA . LEU A 1 306 ? -5.656 -3.829 30.118 1.00 86.38 306 LEU A CA 1
ATOM 2333 C C . LEU A 1 306 ? -4.765 -3.464 31.310 1.00 86.38 306 LEU A C 1
ATOM 2335 O O . LEU A 1 306 ? -3.694 -4.046 31.457 1.00 86.38 306 LEU A O 1
ATOM 2339 N N . LEU A 1 307 ? -5.235 -2.567 32.181 1.00 86.31 307 LEU A N 1
ATOM 2340 C CA . LEU A 1 307 ? -4.526 -2.164 33.397 1.00 86.31 307 LEU A CA 1
ATOM 2341 C C . LEU A 1 307 ? -4.517 -3.279 34.456 1.00 86.31 307 LEU A C 1
ATOM 2343 O O . LEU A 1 307 ? -3.471 -3.569 35.029 1.00 86.31 307 LEU A O 1
ATOM 2347 N N . SER A 1 308 ? -5.640 -3.975 34.662 1.00 86.06 308 SER A N 1
ATOM 2348 C CA . SER A 1 308 ? -5.762 -5.045 35.666 1.00 86.06 308 SER A CA 1
ATOM 2349 C C . SER A 1 308 ? -4.920 -6.290 35.356 1.00 86.06 308 SER A C 1
ATOM 2351 O O . SER A 1 308 ? -4.581 -7.048 36.259 1.00 86.06 308 SER A O 1
ATOM 2353 N N . ARG A 1 309 ? -4.547 -6.532 34.091 1.00 64.00 309 ARG A N 1
ATOM 2354 C CA . ARG A 1 309 ? -3.685 -7.673 33.722 1.00 64.00 309 ARG A CA 1
ATOM 2355 C C . ARG A 1 309 ? -2.218 -7.493 34.136 1.00 64.00 309 ARG A C 1
ATOM 2357 O O . ARG A 1 309 ? -1.508 -8.493 34.234 1.00 64.00 309 ARG A O 1
ATOM 2364 N N . GLY A 1 310 ? -1.783 -6.263 34.427 1.00 52.66 310 GLY A N 1
ATOM 2365 C CA . GLY A 1 310 ? -0.420 -5.954 34.879 1.00 52.66 310 GLY A CA 1
ATOM 2366 C C . GLY A 1 310 ? -0.048 -6.541 36.248 1.00 52.66 310 GLY A C 1
ATOM 2367 O O . GLY A 1 310 ? 1.136 -6.706 36.538 1.00 52.66 310 GLY A O 1
ATOM 2368 N N . GLU A 1 311 ? -1.031 -6.932 37.066 1.00 46.34 311 GLU A N 1
ATOM 2369 C CA . GLU A 1 311 ? -0.784 -7.534 38.383 1.00 46.34 311 GLU A CA 1
ATOM 2370 C C . GLU A 1 311 ? -0.497 -9.047 38.331 1.00 46.34 311 GLU A C 1
ATOM 2372 O O . GLU A 1 311 ? 0.033 -9.592 39.296 1.00 46.34 311 GLU A O 1
ATOM 2377 N N . SER A 1 312 ? -0.794 -9.763 37.235 1.00 46.31 312 SER A N 1
ATOM 2378 C CA . SER A 1 312 ? -0.683 -11.238 37.223 1.00 46.31 312 SER A CA 1
ATOM 2379 C C . SER A 1 312 ? 0.638 -11.782 36.666 1.00 46.31 312 SER A C 1
ATOM 2381 O O . SER A 1 312 ? 1.119 -12.803 37.154 1.00 46.31 312 SER A O 1
ATOM 2383 N N . GLU A 1 313 ? 1.266 -11.131 35.681 1.00 45.09 313 GLU A N 1
ATOM 2384 C CA . GLU A 1 313 ? 2.523 -11.648 35.101 1.00 45.09 313 GLU A CA 1
ATOM 2385 C C . GLU A 1 313 ? 3.770 -11.218 35.880 1.00 45.09 313 GLU A C 1
ATOM 2387 O O . GLU A 1 313 ? 4.710 -12.002 36.023 1.00 45.09 313 GLU A O 1
ATOM 2392 N N . THR A 1 314 ? 3.755 -10.024 36.473 1.00 44.56 314 THR A N 1
ATOM 2393 C CA . THR A 1 314 ? 4.865 -9.526 37.298 1.00 44.56 314 THR A CA 1
ATOM 2394 C C . THR A 1 314 ? 4.931 -10.254 38.646 1.00 44.56 314 THR A C 1
ATOM 2396 O O . THR A 1 314 ? 6.011 -10.633 39.087 1.00 44.56 314 THR A O 1
ATOM 2399 N N . ASN A 1 315 ? 3.780 -10.579 39.252 1.00 43.19 315 ASN A N 1
ATOM 2400 C CA . ASN A 1 315 ? 3.724 -11.329 40.514 1.00 43.19 315 ASN A CA 1
ATOM 2401 C C . ASN A 1 315 ? 4.003 -12.836 40.354 1.00 43.19 315 ASN A C 1
ATOM 2403 O O . ASN A 1 315 ? 4.391 -13.485 41.320 1.00 43.19 315 ASN A O 1
ATOM 2407 N N . LYS A 1 316 ? 3.876 -13.405 39.146 1.00 41.31 316 LYS A N 1
ATOM 2408 C CA . LYS A 1 316 ? 4.265 -14.805 38.880 1.00 41.31 316 LYS A CA 1
ATOM 2409 C C . LYS A 1 316 ? 5.774 -15.002 38.720 1.00 41.31 316 LYS A C 1
ATOM 2411 O O . LYS A 1 316 ? 6.251 -16.100 38.971 1.00 41.31 316 LYS A O 1
ATOM 2416 N N . ARG A 1 317 ? 6.527 -13.967 38.330 1.00 38.41 317 ARG A N 1
ATOM 2417 C CA . ARG A 1 317 ? 7.998 -14.037 38.202 1.00 38.41 317 ARG A CA 1
ATOM 2418 C C . ARG A 1 317 ? 8.758 -13.745 39.495 1.00 38.41 317 ARG A C 1
ATOM 2420 O O . ARG A 1 317 ? 9.943 -14.028 39.554 1.00 38.41 317 ARG A O 1
ATOM 2427 N N . VAL A 1 318 ? 8.096 -13.199 40.513 1.00 39.78 318 VAL A N 1
ATOM 2428 C CA . VAL A 1 318 ? 8.690 -12.974 41.846 1.00 39.78 318 VAL A CA 1
ATOM 2429 C C . VAL A 1 318 ? 8.383 -14.138 42.807 1.00 39.78 318 VAL A C 1
ATOM 2431 O O . VAL A 1 318 ? 8.948 -14.212 43.891 1.00 39.78 318 VAL A O 1
ATOM 2434 N N . ALA A 1 319 ? 7.524 -15.078 42.399 1.00 37.72 319 ALA A N 1
ATOM 2435 C CA . ALA A 1 319 ? 7.121 -16.244 43.188 1.00 37.72 319 ALA A CA 1
ATOM 2436 C C . ALA A 1 319 ? 7.615 -17.593 42.614 1.00 37.72 319 ALA A C 1
ATOM 2438 O O . ALA A 1 319 ? 7.047 -18.632 42.956 1.00 37.72 319 ALA A O 1
ATOM 2439 N N . ALA A 1 320 ? 8.634 -17.583 41.747 1.00 35.38 320 ALA A N 1
ATOM 2440 C CA . ALA A 1 320 ? 9.294 -18.778 41.209 1.00 35.38 320 ALA A CA 1
ATOM 2441 C C . ALA A 1 320 ? 10.801 -18.729 41.474 1.00 35.38 320 ALA A C 1
ATOM 2443 O O . ALA A 1 320 ? 11.384 -17.639 41.273 1.00 35.38 320 ALA A O 1
#

pLDDT: mean 84.45, std 14.14, range [35.38, 97.94]

Solvent-accessible surface area (backbone atoms only — not comparable to full-atom values): 18331 Å² total; per-residue (Å²): 108,73,66,54,54,50,40,50,56,46,46,44,34,72,67,60,82,70,94,80,59,96,42,71,57,58,44,51,50,52,21,50,49,50,29,21,61,74,69,73,50,80,83,75,70,91,82,59,51,64,66,55,51,38,31,51,52,10,50,53,34,44,53,34,51,49,52,45,51,50,56,51,60,71,68,62,60,94,85,65,96,65,74,77,95,65,54,76,65,58,52,55,48,52,53,48,35,52,49,38,23,42,67,39,28,51,49,53,37,47,51,53,45,57,71,69,49,76,91,59,82,78,68,91,86,69,90,75,89,69,71,69,69,67,47,35,53,37,38,52,50,45,50,50,55,51,48,53,57,50,35,67,47,25,71,61,46,81,87,34,70,65,64,92,42,72,66,38,50,46,40,66,74,76,35,42,48,74,52,46,52,58,34,52,49,43,30,63,56,54,78,84,53,39,80,76,54,46,79,63,42,60,74,36,42,60,44,49,55,49,53,52,66,72,40,54,46,22,59,38,44,44,32,45,48,49,48,60,70,32,86,77,66,54,56,70,66,51,42,54,48,40,55,49,52,45,41,56,40,47,70,40,99,55,10,62,61,14,48,50,47,38,58,69,66,45,95,58,93,68,53,73,66,58,50,50,51,50,51,49,54,56,72,70,53,70,40,94,92,52,56,65,65,66,48,48,69,59,47,50,60,54,54,49,57,61,60,64,52,62,64,58,64,59,57,54,64,76,72,108

Radius of gyration: 22.99 Å; Cα contacts (8 Å, |Δi|>4): 277; chains: 1; bounding box: 52×66×71 Å